Protein AF-A0A1Q8ZEJ7-F1 (afdb_monomer)

Structure (mmCIF, N/CA/C/O backbone):
data_AF-A0A1Q8ZEJ7-F1
#
_entry.id   AF-A0A1Q8ZEJ7-F1
#
loop_
_atom_site.group_PDB
_atom_site.id
_atom_site.type_symbol
_atom_site.label_atom_id
_atom_site.label_alt_id
_atom_site.label_comp_id
_atom_site.label_asym_id
_atom_site.label_entity_id
_atom_site.label_seq_id
_atom_site.pdbx_PDB_ins_code
_atom_site.Cartn_x
_atom_site.Cartn_y
_atom_site.Cartn_z
_atom_site.occupancy
_atom_site.B_iso_or_equiv
_atom_site.auth_seq_id
_atom_site.auth_comp_id
_atom_site.auth_asym_id
_atom_site.auth_atom_id
_atom_site.pdbx_PDB_model_num
ATOM 1 N N . MET A 1 1 ? 48.514 -22.352 -21.274 1.00 44.12 1 MET A N 1
ATOM 2 C CA . MET A 1 1 ? 48.409 -22.654 -19.832 1.00 44.12 1 MET A CA 1
ATOM 3 C C . MET A 1 1 ? 47.583 -21.548 -19.200 1.00 44.12 1 MET A C 1
ATOM 5 O O . MET A 1 1 ? 48.085 -20.445 -19.053 1.00 44.12 1 MET A O 1
ATOM 9 N N . THR A 1 2 ? 46.302 -21.801 -18.951 1.00 48.75 2 THR A N 1
ATOM 10 C CA . THR A 1 2 ? 45.376 -20.857 -18.305 1.00 48.75 2 THR A CA 1
ATOM 11 C C . THR A 1 2 ? 45.134 -21.329 -16.871 1.00 48.75 2 THR A C 1
ATOM 13 O O . THR A 1 2 ? 44.837 -22.513 -16.702 1.00 48.75 2 THR A O 1
ATOM 16 N N . PRO A 1 3 ? 45.290 -20.474 -15.845 1.00 57.66 3 PRO A N 1
ATOM 17 C CA . PRO A 1 3 ? 45.002 -20.861 -14.472 1.00 57.66 3 PRO A CA 1
ATOM 18 C C . PRO A 1 3 ? 43.486 -20.955 -14.259 1.00 57.66 3 PRO A C 1
ATOM 20 O O . PRO A 1 3 ? 42.733 -20.068 -14.652 1.00 57.66 3 PRO A O 1
ATOM 23 N N . SER A 1 4 ? 43.062 -22.068 -13.670 1.00 52.81 4 SER A N 1
ATOM 24 C CA . SER A 1 4 ? 41.681 -22.372 -13.303 1.00 52.81 4 SER A CA 1
ATOM 25 C C . SER A 1 4 ? 41.398 -21.828 -11.902 1.00 52.81 4 SER A C 1
ATOM 27 O O . SER A 1 4 ? 42.065 -22.235 -10.951 1.00 52.81 4 SER A O 1
ATOM 29 N N . ASP A 1 5 ? 40.408 -20.947 -11.759 1.00 56.81 5 ASP A N 1
ATOM 30 C CA . ASP A 1 5 ? 39.977 -20.416 -10.461 1.00 56.81 5 ASP A CA 1
ATOM 31 C C . ASP A 1 5 ? 39.218 -21.474 -9.627 1.00 56.81 5 ASP A C 1
ATOM 33 O O . ASP A 1 5 ? 38.209 -22.018 -10.089 1.00 56.81 5 ASP A O 1
ATOM 37 N N . PRO A 1 6 ? 39.625 -21.759 -8.374 1.00 62.31 6 PRO A N 1
ATOM 38 C CA . PRO A 1 6 ? 38.985 -22.757 -7.521 1.00 62.31 6 PRO A CA 1
ATOM 39 C C . PRO A 1 6 ? 37.989 -22.119 -6.540 1.00 62.31 6 PRO A C 1
ATOM 41 O O . PRO A 1 6 ? 38.158 -22.238 -5.328 1.00 62.31 6 PRO A O 1
ATOM 44 N N . ASN A 1 7 ? 36.950 -21.420 -7.016 1.00 56.59 7 ASN A N 1
ATOM 45 C CA . ASN A 1 7 ? 36.028 -20.741 -6.087 1.00 56.59 7 ASN A CA 1
ATOM 46 C C . ASN A 1 7 ? 34.532 -20.826 -6.437 1.00 56.59 7 ASN A C 1
ATOM 48 O O . ASN A 1 7 ? 33.800 -19.848 -6.337 1.00 56.59 7 ASN A O 1
ATOM 52 N N . SER A 1 8 ? 34.055 -22.014 -6.829 1.00 56.75 8 SER A N 1
ATOM 53 C CA . SER A 1 8 ? 32.636 -22.251 -7.175 1.00 56.75 8 SER A CA 1
ATOM 54 C C . SER A 1 8 ? 31.880 -23.216 -6.241 1.00 56.75 8 SER A C 1
ATOM 56 O O . SER A 1 8 ? 30.812 -23.696 -6.604 1.00 56.75 8 SER A O 1
ATOM 58 N N . ASN A 1 9 ? 32.378 -23.500 -5.029 1.00 56.47 9 ASN A N 1
ATOM 59 C CA . ASN A 1 9 ? 31.759 -24.495 -4.126 1.00 56.47 9 ASN A CA 1
ATOM 60 C C . ASN A 1 9 ? 31.080 -23.943 -2.851 1.00 56.47 9 ASN A C 1
ATOM 62 O O . ASN A 1 9 ? 30.585 -24.727 -2.044 1.00 56.47 9 ASN A O 1
ATOM 66 N N . SER A 1 10 ? 30.991 -22.623 -2.655 1.00 64.19 10 SER A N 1
ATOM 67 C CA . SER A 1 10 ? 30.558 -22.046 -1.362 1.00 64.19 10 SER A CA 1
ATOM 68 C C . SER A 1 10 ? 29.033 -21.843 -1.209 1.00 64.19 10 SER A C 1
ATOM 70 O O . SER A 1 10 ? 28.464 -22.008 -0.124 1.00 64.19 10 SER A O 1
ATOM 72 N N . VAL A 1 11 ? 28.308 -21.558 -2.297 1.00 60.66 11 VAL A N 1
ATOM 73 C CA . VAL A 1 11 ? 26.892 -21.141 -2.194 1.00 60.66 11 VAL A CA 1
ATOM 74 C C . VAL A 1 11 ? 25.945 -22.322 -1.940 1.00 60.66 11 VAL A C 1
ATOM 76 O O . VAL A 1 11 ? 25.064 -22.245 -1.084 1.00 60.66 11 VAL A O 1
ATOM 79 N N . LEU A 1 12 ? 26.149 -23.458 -2.616 1.00 56.84 12 LEU A N 1
ATOM 80 C CA . LEU A 1 12 ? 25.265 -24.626 -2.482 1.00 56.84 12 LEU A CA 1
ATOM 81 C C . LEU A 1 12 ? 25.398 -25.336 -1.123 1.00 56.84 12 LEU A C 1
ATOM 83 O O . LEU A 1 12 ? 24.421 -25.911 -0.636 1.00 56.84 12 LEU A O 1
ATOM 87 N N . GLN A 1 13 ? 26.566 -25.268 -0.474 1.00 59.56 13 GLN A N 1
ATOM 88 C CA . GLN A 1 13 ? 26.745 -25.806 0.881 1.00 59.56 13 GLN A CA 1
ATOM 89 C C . GLN A 1 13 ? 25.998 -24.972 1.933 1.00 59.56 13 GLN A C 1
ATOM 91 O O . GLN A 1 13 ? 25.371 -25.536 2.833 1.00 59.56 13 GLN A O 1
ATOM 96 N N . SER A 1 14 ? 25.962 -23.649 1.760 1.00 59.25 14 SER A N 1
ATOM 97 C CA . SER A 1 14 ? 25.265 -22.721 2.661 1.00 59.25 14 SER A CA 1
ATOM 98 C C . SER A 1 14 ? 23.744 -22.949 2.690 1.00 59.25 14 SER A C 1
ATOM 100 O O . SER A 1 14 ? 23.099 -22.798 3.730 1.00 59.25 14 SER A O 1
ATOM 102 N N . ILE A 1 15 ? 23.160 -23.379 1.566 1.00 56.47 15 ILE A N 1
ATOM 103 C CA . ILE A 1 15 ? 21.722 -23.676 1.451 1.00 56.47 15 ILE A CA 1
ATOM 104 C C . ILE A 1 15 ? 21.364 -24.992 2.162 1.00 56.47 15 ILE A C 1
ATOM 106 O O . ILE A 1 15 ? 20.301 -25.093 2.779 1.00 56.47 15 ILE A O 1
ATOM 110 N N . ARG A 1 16 ? 22.256 -25.994 2.139 1.00 60.19 16 ARG A N 1
ATOM 111 C CA . ARG A 1 16 ? 22.016 -27.287 2.806 1.00 60.19 16 ARG A CA 1
ATOM 112 C C . ARG A 1 16 ? 22.031 -27.176 4.334 1.00 60.19 16 ARG A C 1
ATOM 114 O O . ARG A 1 16 ? 21.219 -27.831 4.980 1.00 60.19 16 ARG A O 1
ATOM 121 N N . GLN A 1 17 ? 22.863 -26.307 4.913 1.00 59.31 17 GLN A N 1
ATOM 122 C CA . GLN A 1 17 ? 22.932 -26.122 6.373 1.00 59.31 17 GLN A CA 1
ATOM 123 C C . GLN A 1 17 ? 21.701 -25.442 6.991 1.00 59.31 17 GLN A C 1
ATOM 125 O O . GLN A 1 17 ? 21.435 -25.620 8.178 1.00 59.31 17 GLN A O 1
ATOM 130 N N . ARG A 1 18 ? 20.911 -24.681 6.224 1.00 55.28 18 ARG A N 1
ATOM 131 C CA . ARG A 1 18 ? 19.721 -24.000 6.770 1.00 55.28 18 ARG A CA 1
ATOM 132 C C . ARG A 1 18 ? 18.492 -24.902 6.908 1.00 55.28 18 ARG A C 1
ATOM 134 O O . ARG A 1 18 ? 17.533 -24.499 7.556 1.00 55.28 18 ARG A O 1
ATOM 141 N N . ARG A 1 19 ? 18.517 -26.116 6.345 1.00 55.94 19 ARG A N 1
ATOM 142 C CA . ARG A 1 19 ? 17.384 -27.060 6.368 1.00 55.94 19 ARG A CA 1
ATOM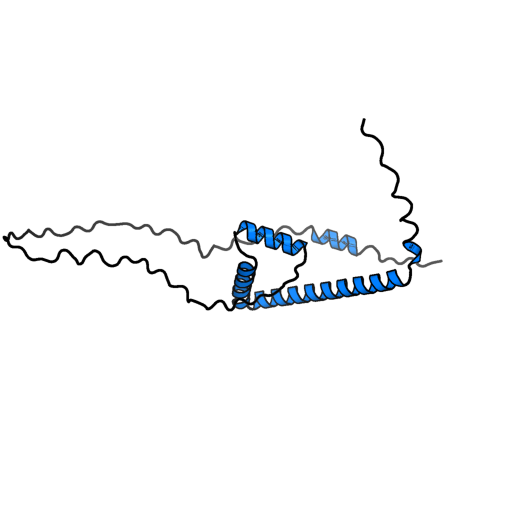 143 C C . ARG A 1 19 ? 17.405 -28.068 7.523 1.00 55.94 19 ARG A C 1
ATOM 145 O O . ARG A 1 19 ? 16.455 -28.826 7.656 1.00 55.94 19 ARG A O 1
ATOM 152 N N . SER A 1 20 ? 18.444 -28.085 8.360 1.00 60.94 20 SER A N 1
ATOM 153 C CA . SER A 1 20 ? 18.601 -29.080 9.434 1.00 60.94 20 SER A CA 1
ATOM 154 C C . SER A 1 20 ? 18.239 -28.575 10.835 1.00 60.94 20 SER A C 1
ATOM 156 O O . SER A 1 20 ? 18.586 -29.227 11.817 1.00 60.94 20 SER A O 1
ATOM 158 N N . LYS A 1 21 ? 17.582 -27.415 10.968 1.00 62.16 21 LYS A N 1
ATOM 159 C CA . LYS A 1 21 ? 17.152 -26.923 12.284 1.00 62.16 21 LYS A CA 1
ATOM 160 C C . LYS A 1 21 ? 15.778 -27.509 12.642 1.00 62.16 21 LYS A C 1
ATOM 162 O O . LYS A 1 21 ? 14.839 -27.292 11.877 1.00 62.16 21 LYS A O 1
ATOM 167 N N . PRO A 1 22 ? 15.645 -28.234 13.769 1.00 66.62 22 PRO A N 1
ATOM 168 C CA . PRO A 1 22 ? 14.345 -28.680 14.249 1.00 66.62 22 PRO A CA 1
ATOM 169 C C . PRO A 1 22 ? 13.484 -27.469 14.649 1.00 66.62 22 PRO A C 1
ATOM 171 O O . PRO A 1 22 ? 14.032 -26.441 15.064 1.00 66.62 22 PRO A O 1
ATOM 174 N N . PRO A 1 23 ? 12.151 -27.56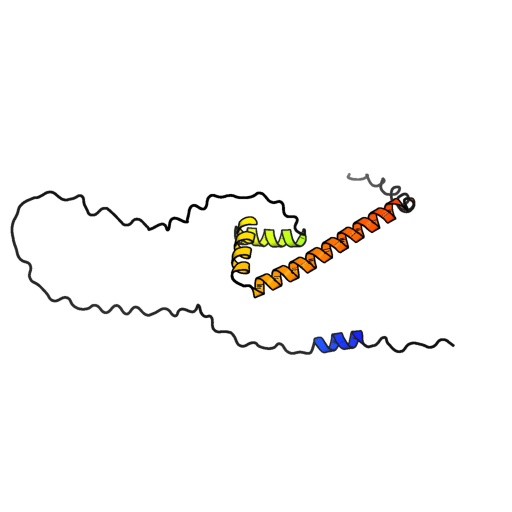2 14.513 1.00 67.12 23 PRO A N 1
ATOM 175 C CA . PRO A 1 23 ? 11.250 -26.470 14.851 1.00 67.12 23 PRO A CA 1
ATOM 176 C C . PRO A 1 23 ? 11.349 -26.152 16.346 1.00 67.12 23 PRO A C 1
ATOM 178 O O . PRO A 1 23 ? 11.220 -27.030 17.198 1.00 67.12 23 PRO A O 1
ATOM 181 N N . ILE A 1 24 ? 11.597 -24.880 16.655 1.00 66.56 24 ILE A N 1
ATOM 182 C CA . ILE A 1 24 ? 11.550 -24.355 18.019 1.00 66.56 24 ILE A CA 1
ATOM 183 C C . ILE A 1 24 ? 10.080 -24.354 18.440 1.00 66.56 24 ILE A C 1
ATOM 185 O O . ILE A 1 24 ? 9.274 -23.598 17.901 1.00 66.56 24 ILE A O 1
ATOM 189 N N . VAL A 1 25 ? 9.733 -25.227 19.385 1.00 63.50 25 VAL A N 1
ATOM 190 C CA . VAL A 1 25 ? 8.426 -25.231 20.046 1.00 63.50 25 VAL A CA 1
ATOM 191 C C . VAL A 1 25 ? 8.403 -24.044 21.004 1.00 63.50 25 VAL A C 1
ATOM 193 O O . VAL A 1 25 ? 9.041 -24.070 22.055 1.00 63.50 25 VAL A O 1
ATOM 196 N N . LEU A 1 26 ? 7.715 -22.976 20.608 1.00 62.53 26 LEU A N 1
ATOM 197 C CA . LEU A 1 26 ? 7.405 -21.857 21.494 1.00 62.53 26 LEU A CA 1
ATOM 198 C C . LEU A 1 26 ? 6.324 -22.301 22.496 1.00 62.53 26 LEU A C 1
ATOM 200 O O . LEU A 1 26 ? 5.344 -22.925 22.080 1.00 62.53 26 LEU A O 1
ATOM 204 N N . PRO A 1 27 ? 6.475 -22.011 23.800 1.00 61.09 27 PRO A N 1
ATOM 205 C CA . PRO A 1 27 ? 5.429 -22.280 24.776 1.00 61.09 27 PRO A CA 1
ATOM 206 C C . PRO A 1 27 ? 4.192 -21.432 24.456 1.00 61.09 27 PRO A C 1
ATOM 208 O O . PRO A 1 27 ? 4.305 -20.239 24.175 1.00 61.09 27 PRO A O 1
ATOM 211 N N . ALA A 1 28 ? 3.017 -22.064 24.492 1.00 60.19 28 ALA A N 1
ATOM 212 C CA . ALA A 1 28 ? 1.740 -21.393 24.298 1.00 60.19 28 ALA A CA 1
ATOM 213 C C . ALA A 1 28 ? 1.574 -20.286 25.347 1.00 60.19 28 ALA A C 1
ATOM 215 O O . ALA A 1 28 ? 1.620 -20.537 26.553 1.00 60.19 28 ALA A O 1
ATOM 216 N N . GLN A 1 29 ? 1.419 -19.056 24.871 1.00 55.91 29 GLN A N 1
ATOM 217 C CA . GLN A 1 29 ? 1.153 -17.899 25.707 1.00 55.91 29 GLN A CA 1
ATOM 218 C C . GLN A 1 29 ? -0.295 -17.998 26.223 1.00 55.91 29 GLN A C 1
ATOM 220 O O . GLN A 1 29 ? -1.197 -18.204 25.408 1.00 55.91 29 GLN A O 1
ATOM 225 N N . PRO A 1 30 ? -0.549 -17.902 27.542 1.00 57.62 30 PRO A N 1
ATOM 226 C CA . PRO A 1 30 ? -1.909 -17.911 28.062 1.00 57.62 30 PRO A CA 1
ATOM 227 C C . PRO A 1 30 ? -2.642 -16.640 27.620 1.00 57.62 30 PRO A C 1
ATOM 229 O O . PRO A 1 30 ? -2.136 -15.528 27.769 1.00 57.62 30 PRO A O 1
ATOM 232 N N . ASP A 1 31 ? -3.824 -16.845 27.049 1.00 60.91 31 ASP A N 1
ATOM 233 C CA . ASP A 1 31 ? -4.695 -15.816 26.494 1.00 60.91 31 ASP A CA 1
ATOM 234 C C . ASP A 1 31 ? -5.233 -14.891 27.609 1.00 60.91 31 ASP A C 1
ATOM 236 O O . ASP A 1 31 ? -5.907 -15.377 28.526 1.00 60.91 31 ASP A O 1
ATOM 240 N N . PRO A 1 32 ? -4.962 -13.571 27.575 1.00 63.00 32 PRO A N 1
ATOM 241 C CA . PRO A 1 32 ? -5.440 -12.634 28.592 1.00 63.00 32 PRO A CA 1
ATOM 242 C C . PRO A 1 32 ? -6.958 -12.391 28.544 1.00 63.00 32 PRO A C 1
ATOM 244 O O . PRO A 1 32 ? -7.478 -11.703 29.421 1.00 63.00 32 PRO A O 1
ATOM 247 N N . PHE A 1 33 ? -7.679 -12.955 27.565 1.00 54.59 33 PHE A N 1
ATOM 248 C CA . PHE A 1 33 ? -9.132 -12.797 27.426 1.00 54.59 33 PHE A CA 1
ATOM 249 C C . PHE A 1 33 ? -9.954 -14.015 27.858 1.00 54.59 33 PHE A C 1
ATOM 251 O O . PHE A 1 33 ? -11.186 -13.975 27.787 1.00 54.59 33 PHE A O 1
ATOM 258 N N . SER A 1 34 ? -9.318 -15.075 28.369 1.00 47.66 34 SER A N 1
ATOM 259 C CA . SER A 1 34 ? -10.025 -16.242 28.904 1.00 47.66 34 SER A CA 1
ATOM 260 C C . SER A 1 34 ? -10.663 -15.922 30.265 1.00 47.66 34 SER A C 1
ATOM 262 O O . SER A 1 34 ? -10.195 -16.343 31.323 1.00 47.66 34 SER A O 1
ATOM 264 N N . THR A 1 35 ? -11.755 -15.159 30.234 1.00 55.12 35 THR A N 1
ATOM 265 C CA . THR A 1 35 ? -12.606 -14.880 31.391 1.00 55.12 35 THR A CA 1
ATOM 266 C C . THR A 1 35 ? -13.369 -16.154 31.740 1.00 55.12 35 THR A C 1
ATOM 268 O O . THR A 1 35 ? -14.307 -16.546 31.046 1.00 55.12 35 THR A O 1
ATOM 271 N N . ALA A 1 36 ? -12.941 -16.830 32.806 1.00 60.03 36 ALA A N 1
ATOM 272 C CA . ALA A 1 36 ? -13.672 -17.954 33.371 1.00 60.03 36 ALA A CA 1
ATOM 273 C C . ALA A 1 36 ? -15.096 -17.508 33.773 1.00 60.03 36 ALA A C 1
ATOM 275 O O . ALA A 1 36 ? -15.242 -16.463 34.414 1.00 60.03 36 ALA A O 1
ATOM 276 N N . PRO A 1 37 ? -16.150 -18.268 33.430 1.00 54.50 37 PRO A N 1
ATOM 277 C CA . PRO A 1 37 ? -17.501 -17.951 33.867 1.00 54.50 37 PRO A CA 1
ATOM 278 C C . PRO A 1 37 ? -17.608 -18.122 35.388 1.00 54.50 37 PRO A C 1
ATOM 280 O O . PRO A 1 37 ? -17.403 -19.210 35.927 1.00 54.50 37 PRO A O 1
ATOM 283 N N . LEU A 1 38 ? -17.924 -17.028 36.082 1.00 59.38 38 LEU A N 1
ATOM 284 C CA . LEU A 1 38 ? -18.281 -17.029 37.500 1.00 59.38 38 LEU A CA 1
ATOM 285 C C . LEU A 1 38 ? -19.576 -17.838 37.711 1.00 59.38 38 LEU A C 1
ATOM 287 O O . LEU A 1 38 ? -20.562 -17.585 37.014 1.00 59.38 38 LEU A O 1
ATOM 291 N N . PRO A 1 39 ? -19.636 -18.763 38.685 1.00 47.06 39 PRO A N 1
ATOM 292 C CA . PRO A 1 39 ? -20.893 -19.381 39.078 1.00 47.06 39 PRO A CA 1
ATOM 293 C C . PRO A 1 39 ? -21.708 -18.395 39.929 1.00 47.06 39 PRO A C 1
ATOM 295 O O . PRO A 1 39 ? -21.389 -18.138 41.090 1.00 47.06 39 PRO A O 1
ATOM 298 N N . LEU A 1 40 ? -22.784 -17.849 39.360 1.00 47.16 40 LEU A N 1
ATOM 299 C CA . LEU A 1 40 ? -23.839 -17.167 40.114 1.00 47.16 40 LEU A CA 1
ATOM 300 C C . LEU A 1 40 ? -24.629 -18.210 40.918 1.00 47.16 40 LEU A C 1
ATOM 302 O O . LEU A 1 40 ? -25.588 -18.805 40.432 1.00 47.16 40 LEU A O 1
ATOM 306 N N . SER A 1 41 ? -24.201 -18.440 42.158 1.00 42.78 41 SER A N 1
ATOM 307 C CA . SER A 1 41 ? -24.997 -19.127 43.174 1.00 42.78 41 SER A CA 1
ATOM 308 C C . SER A 1 41 ? -26.025 -18.138 43.726 1.00 42.78 41 SER A C 1
ATOM 310 O O . SER A 1 41 ? -25.702 -17.290 44.555 1.00 42.78 41 SER A O 1
ATOM 312 N N . VAL A 1 42 ? -27.259 -18.210 43.223 1.00 49.53 42 VAL A N 1
ATOM 313 C CA . VAL A 1 42 ? -28.406 -17.484 43.781 1.00 49.53 42 VAL A CA 1
ATOM 314 C C . VAL A 1 42 ? -28.899 -18.268 44.995 1.00 49.53 42 VAL A C 1
ATOM 316 O O . VAL A 1 42 ? -29.538 -19.309 44.861 1.00 49.53 42 VAL A O 1
ATOM 319 N N . GLN A 1 43 ? -28.566 -17.780 46.187 1.00 45.78 43 GLN A N 1
ATOM 320 C CA . GLN A 1 43 ? -29.141 -18.243 47.445 1.00 45.78 43 GLN A CA 1
ATOM 321 C C . GLN A 1 43 ? -30.464 -17.484 47.680 1.00 45.78 43 GLN A C 1
ATOM 323 O O . GLN A 1 43 ? -30.443 -16.253 47.666 1.00 45.78 43 GLN A O 1
ATOM 328 N N . PRO A 1 44 ? -31.615 -18.153 47.874 1.00 48.19 44 PRO A N 1
ATOM 329 C CA . PRO A 1 44 ? -32.839 -17.476 48.287 1.00 48.19 44 PRO A CA 1
ATOM 330 C C . PRO A 1 44 ? -32.788 -17.195 49.795 1.00 48.19 44 PRO A C 1
ATOM 332 O O . PRO A 1 44 ? -32.815 -18.116 50.612 1.00 48.19 44 PRO A O 1
ATOM 335 N N . GLU A 1 45 ? -32.701 -15.919 50.161 1.00 44.09 45 GLU A N 1
ATOM 336 C CA . GLU A 1 45 ? -32.828 -15.451 51.544 1.00 44.09 45 GLU A CA 1
ATOM 337 C C . GLU A 1 45 ? -34.325 -15.328 51.916 1.00 44.09 45 GLU A C 1
ATOM 339 O O . GLU A 1 45 ? -35.107 -14.793 51.124 1.00 44.09 45 GLU A O 1
ATOM 344 N N . PRO A 1 46 ? -34.772 -15.849 53.076 1.00 51.16 46 PRO A N 1
ATOM 345 C CA . PRO A 1 46 ? -36.179 -15.832 53.463 1.00 51.16 46 PRO A CA 1
ATOM 346 C C . PRO A 1 46 ? -36.606 -14.454 53.992 1.00 51.16 46 PRO A C 1
ATOM 348 O O . PRO A 1 46 ? -36.098 -13.963 54.998 1.00 51.16 46 PRO A O 1
ATOM 351 N N . THR A 1 47 ? -37.605 -13.857 53.345 1.00 49.78 47 THR A N 1
ATOM 352 C CA . THR A 1 47 ? -38.337 -12.680 53.837 1.00 49.78 47 THR A CA 1
ATOM 353 C C . THR A 1 47 ? -39.095 -12.992 55.135 1.00 49.78 47 THR A C 1
ATOM 355 O O . THR A 1 47 ? -39.789 -14.013 55.184 1.00 49.78 47 THR A O 1
ATOM 358 N N . PRO A 1 48 ? -39.057 -12.123 56.163 1.00 50.75 48 PRO A N 1
ATOM 359 C CA . PRO A 1 48 ? -39.924 -12.263 57.326 1.00 50.75 48 PRO A CA 1
ATOM 360 C C . PRO A 1 48 ? -41.370 -11.901 56.961 1.00 50.75 48 PRO A C 1
ATOM 362 O O . PRO A 1 48 ? -41.631 -10.925 56.258 1.00 50.75 48 PRO A O 1
ATOM 365 N N . ALA A 1 49 ? -42.307 -12.711 57.452 1.00 50.72 49 ALA A N 1
ATOM 366 C CA . ALA A 1 49 ? -43.740 -12.481 57.341 1.00 50.72 49 ALA A CA 1
ATOM 367 C C . ALA A 1 49 ? -44.133 -11.188 58.071 1.00 50.72 49 ALA A C 1
ATOM 369 O O . ALA A 1 49 ? -43.869 -11.041 59.265 1.00 50.72 49 ALA A O 1
ATOM 370 N N . VAL A 1 50 ? -44.780 -10.270 57.354 1.00 45.22 50 VAL A N 1
ATOM 371 C CA . VAL A 1 50 ? -45.441 -9.096 57.929 1.00 45.22 50 VAL A CA 1
ATOM 372 C C . VAL A 1 50 ? -46.905 -9.143 57.507 1.00 45.22 50 VAL A C 1
ATOM 374 O O . VAL A 1 50 ? -47.215 -9.215 56.317 1.00 45.22 50 VAL A O 1
ATOM 377 N N . ASP A 1 51 ? -47.780 -9.162 58.510 1.00 48.72 51 ASP A N 1
ATOM 378 C CA . ASP A 1 51 ? -49.236 -9.198 58.393 1.00 48.72 51 ASP A CA 1
ATOM 379 C C . ASP A 1 51 ? -49.805 -8.039 57.548 1.00 48.72 51 ASP A C 1
ATOM 381 O O . ASP A 1 51 ? -49.301 -6.913 57.613 1.00 48.72 51 ASP A O 1
ATOM 385 N N . PRO A 1 52 ? -50.893 -8.267 56.789 1.00 49.56 52 PRO A N 1
ATOM 386 C CA . PRO A 1 52 ? -51.548 -7.219 56.017 1.00 49.56 52 PRO A CA 1
ATOM 387 C C . PRO A 1 52 ? -52.469 -6.356 56.901 1.00 49.56 52 PRO A C 1
ATOM 389 O O . PRO A 1 52 ? -53.338 -6.903 57.587 1.00 49.56 52 PRO A O 1
ATOM 392 N N . PRO A 1 53 ? -52.398 -5.011 56.843 1.00 50.22 53 PRO A N 1
ATOM 393 C CA . PRO A 1 53 ? -53.451 -4.180 57.397 1.00 50.22 53 PRO A CA 1
ATOM 394 C C . PRO A 1 53 ? -54.595 -4.046 56.383 1.00 50.22 53 PRO A C 1
ATOM 396 O O . PRO A 1 53 ? -54.412 -3.627 55.239 1.00 50.22 53 PRO A O 1
ATOM 399 N N . GLN A 1 54 ? -55.802 -4.382 56.832 1.00 49.34 54 GLN A N 1
ATOM 400 C CA . GLN A 1 54 ? -57.047 -3.956 56.201 1.00 49.34 54 GLN A CA 1
ATOM 401 C C . GLN A 1 54 ? -57.222 -2.443 56.366 1.00 49.34 54 GLN A C 1
ATOM 403 O O . GLN A 1 54 ? -57.235 -1.968 57.499 1.00 49.34 54 GLN A O 1
ATOM 408 N N . VAL A 1 55 ? -57.472 -1.707 55.2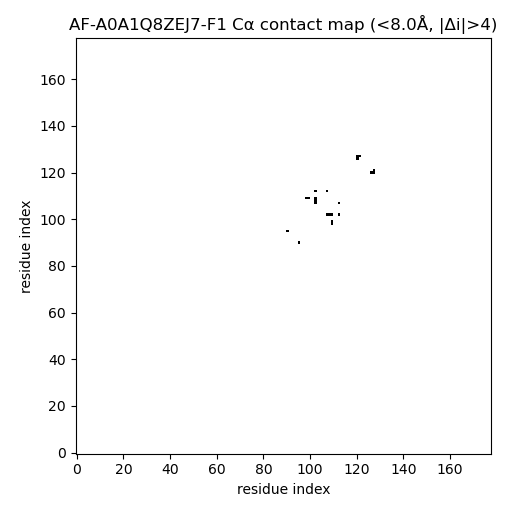77 1.00 41.94 55 VAL A N 1
ATOM 409 C CA . VAL A 1 55 ? -58.302 -0.491 55.336 1.00 41.94 55 VAL A CA 1
ATOM 410 C C . VAL A 1 55 ? -58.940 -0.134 53.993 1.00 41.94 55 VAL A C 1
ATOM 412 O O . VAL A 1 55 ? -58.384 -0.331 52.916 1.00 41.94 55 VAL A O 1
ATOM 415 N N . SER A 1 56 ? -60.157 0.377 54.132 1.00 40.84 56 SER A N 1
ATOM 416 C CA . SER A 1 56 ? -61.193 0.675 53.153 1.00 40.84 56 SER A CA 1
ATOM 417 C C . SER A 1 56 ? -60.902 1.829 52.175 1.00 40.84 56 SER A C 1
ATOM 419 O O . SER A 1 56 ? -60.347 2.854 52.546 1.00 40.84 56 SER A O 1
ATOM 421 N N . SER A 1 57 ? -61.413 1.664 50.946 1.00 42.34 57 SER A N 1
ATOM 422 C CA . SER A 1 57 ? -62.115 2.640 50.079 1.00 42.34 57 SER A CA 1
ATOM 423 C C . SER A 1 57 ? -61.687 4.123 50.040 1.00 42.34 57 SER A C 1
ATOM 425 O O . SER A 1 57 ? -61.980 4.865 50.972 1.00 42.34 57 SER A O 1
ATOM 427 N N . THR A 1 58 ? -61.211 4.612 48.881 1.00 46.09 58 THR A N 1
ATOM 428 C CA . THR A 1 58 ? -61.864 5.584 47.944 1.00 46.09 58 THR A CA 1
ATOM 429 C C . THR A 1 58 ? -60.853 6.153 46.913 1.00 46.09 58 THR A C 1
ATOM 431 O O . THR A 1 58 ? -59.651 5.984 47.107 1.00 46.09 58 THR A O 1
ATOM 434 N N . PRO A 1 59 ? -61.304 6.707 45.761 1.00 61.25 59 PRO A N 1
ATOM 435 C CA . PRO A 1 59 ? -60.553 6.725 44.504 1.00 61.25 59 PRO A CA 1
ATOM 436 C C . PRO A 1 59 ? -59.833 8.055 44.250 1.00 61.25 59 PRO A C 1
ATOM 438 O O . PRO A 1 59 ? -60.439 9.116 44.376 1.00 61.25 59 PRO A O 1
ATOM 441 N N . THR A 1 60 ? -58.586 8.005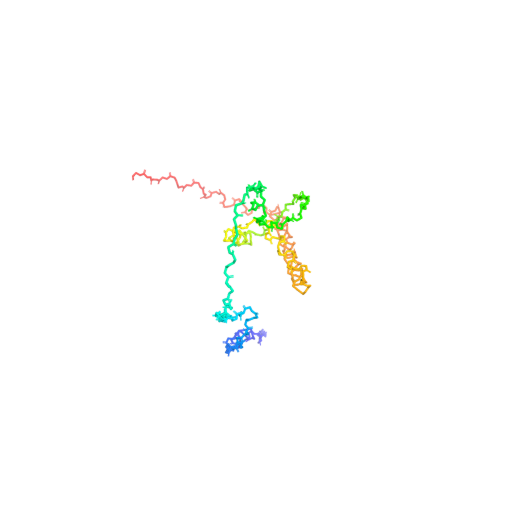 43.774 1.00 38.47 60 THR A N 1
ATOM 442 C CA . THR A 1 60 ? -57.909 9.206 43.268 1.00 38.47 60 THR A CA 1
ATOM 443 C C . THR A 1 60 ? -57.016 8.860 42.086 1.00 38.47 60 THR A C 1
ATOM 445 O O . THR A 1 60 ? -56.215 7.928 42.129 1.00 38.47 60 THR A O 1
ATOM 448 N N . ALA A 1 61 ? -57.223 9.619 41.014 1.00 51.28 61 ALA A N 1
ATOM 449 C CA . ALA A 1 61 ? -56.456 9.646 39.785 1.00 51.28 61 ALA A CA 1
ATOM 450 C C . ALA A 1 61 ? -54.943 9.593 40.032 1.00 51.28 61 ALA A C 1
ATOM 452 O O . ALA A 1 61 ? -54.464 10.323 40.891 1.00 51.28 61 ALA A O 1
ATOM 453 N N . ASN A 1 62 ? -54.237 8.735 39.282 1.00 44.62 62 ASN A N 1
ATOM 454 C CA . ASN A 1 62 ? -52.843 8.884 38.824 1.00 44.62 62 ASN A CA 1
ATOM 455 C C . ASN A 1 62 ? -52.375 7.592 38.122 1.00 44.62 62 ASN A C 1
ATOM 457 O O . ASN A 1 62 ? -51.404 6.954 38.516 1.00 44.62 62 ASN A O 1
ATOM 461 N N . ALA A 1 63 ? -53.080 7.182 37.065 1.00 46.34 63 ALA A N 1
ATOM 462 C CA . ALA A 1 63 ? -52.663 6.081 36.197 1.00 46.34 63 ALA A CA 1
ATOM 463 C C . ALA A 1 63 ? -52.017 6.637 34.916 1.00 46.34 63 ALA A C 1
ATOM 465 O O . ALA A 1 63 ? -52.524 6.410 33.823 1.00 46.34 63 ALA A O 1
ATOM 466 N N . THR A 1 64 ? -50.933 7.413 35.043 1.00 49.28 64 THR A N 1
ATOM 467 C CA . THR A 1 64 ? -50.243 7.961 33.855 1.00 49.28 64 THR A CA 1
ATOM 468 C C . THR A 1 64 ? -48.743 8.224 34.037 1.00 49.28 64 THR A C 1
ATOM 470 O O . THR A 1 64 ? -48.208 9.094 33.365 1.00 49.28 64 THR A O 1
ATOM 473 N N . PHE A 1 65 ? -48.036 7.521 34.933 1.00 49.38 65 PHE A N 1
ATOM 474 C CA . PHE A 1 65 ? -46.628 7.872 35.211 1.00 49.38 65 PHE A CA 1
ATOM 475 C C . PHE A 1 65 ? -45.662 6.697 35.427 1.00 49.38 65 PHE A C 1
ATOM 477 O O . PHE A 1 65 ? -44.722 6.799 36.203 1.00 49.38 65 PHE A O 1
ATOM 484 N N . MET A 1 66 ? -45.881 5.563 34.755 1.00 46.84 66 MET A N 1
ATOM 485 C CA . MET A 1 66 ? -44.954 4.413 34.794 1.00 46.84 66 MET A CA 1
ATOM 486 C C . MET A 1 66 ? -44.752 3.783 33.402 1.00 46.84 66 MET A C 1
ATOM 488 O O . MET A 1 66 ? -44.528 2.584 33.279 1.00 46.84 66 MET A O 1
ATOM 492 N N . ALA A 1 67 ? -44.868 4.581 32.337 1.00 49.75 67 ALA A N 1
ATOM 493 C CA . ALA A 1 67 ? -44.584 4.154 30.962 1.00 49.75 67 ALA A CA 1
ATOM 494 C C . ALA A 1 67 ? -43.481 5.009 30.319 1.00 49.75 67 ALA A C 1
ATOM 496 O O . ALA A 1 67 ? -43.464 5.198 29.105 1.00 49.75 67 ALA A O 1
ATOM 497 N N . GLU A 1 68 ? -42.571 5.546 31.129 1.00 53.56 68 GLU A N 1
ATOM 498 C CA . GLU A 1 68 ? -41.465 6.357 30.641 1.00 53.56 68 GLU A CA 1
ATOM 499 C C . GLU A 1 68 ? -40.137 5.788 31.138 1.00 53.56 68 GLU A C 1
ATOM 501 O O . GLU A 1 68 ? -39.973 5.497 32.318 1.00 53.56 68 GLU A O 1
ATOM 506 N N . GLN A 1 69 ? -39.202 5.667 30.194 1.00 51.09 69 GLN A N 1
ATOM 507 C CA . GLN A 1 69 ? -37.772 5.411 30.381 1.00 51.09 69 GLN A CA 1
ATOM 508 C C . GLN A 1 69 ? -37.317 3.961 30.591 1.00 51.09 69 GLN A C 1
ATOM 510 O O . GLN A 1 69 ? -36.722 3.598 31.597 1.00 51.09 69 GLN A O 1
ATOM 515 N N . VAL A 1 70 ? -37.400 3.182 29.514 1.00 51.97 70 VAL A N 1
ATOM 516 C CA . VAL A 1 70 ? -36.240 2.379 29.095 1.00 51.97 70 VAL A CA 1
ATOM 517 C C . VAL A 1 70 ? -35.923 2.780 27.656 1.00 51.97 70 VAL A C 1
ATOM 519 O O . VAL A 1 70 ? -36.233 2.067 26.704 1.00 51.97 70 VAL A O 1
ATOM 522 N N . GLN A 1 71 ? -35.380 3.989 27.475 1.00 54.56 71 GLN A N 1
ATOM 523 C CA . GLN A 1 71 ? -34.665 4.278 26.236 1.00 54.56 71 GLN A CA 1
ATOM 524 C C . GLN A 1 71 ? -33.331 3.528 26.308 1.00 54.56 71 GLN A C 1
ATOM 526 O O . GLN A 1 71 ? -32.599 3.722 27.279 1.00 54.56 71 GLN A O 1
ATOM 531 N N . PRO A 1 72 ? -32.987 2.679 25.325 1.00 59.28 72 PRO A N 1
ATOM 532 C CA . PRO A 1 72 ? -31.613 2.239 25.184 1.00 59.28 72 PRO A CA 1
ATOM 533 C C . PRO A 1 72 ? -30.794 3.495 24.902 1.00 59.28 72 PRO A C 1
ATOM 535 O O . PRO A 1 72 ? -31.020 4.166 23.894 1.00 59.28 72 PRO A O 1
ATOM 538 N N . GLU A 1 73 ? -29.893 3.830 25.818 1.00 53.09 73 GLU A N 1
ATOM 539 C CA . GLU A 1 73 ? -28.903 4.888 25.672 1.00 53.09 73 GLU A CA 1
ATOM 540 C C . GLU A 1 73 ? -28.016 4.525 24.472 1.00 53.09 73 GLU A C 1
ATOM 542 O O . GLU A 1 73 ? -26.976 3.877 24.578 1.00 53.09 73 GLU A O 1
ATOM 547 N N . ARG A 1 74 ? -28.497 4.847 23.266 1.00 56.75 74 ARG A N 1
ATOM 548 C CA . ARG A 1 74 ? -27.690 4.824 22.058 1.00 56.75 74 ARG A CA 1
ATOM 549 C C . ARG A 1 74 ? -26.667 5.911 22.284 1.00 56.75 74 ARG A C 1
ATOM 551 O O . ARG A 1 74 ? -26.995 7.082 22.122 1.00 56.75 74 ARG A O 1
ATOM 558 N N . VAL A 1 75 ? -25.469 5.507 22.700 1.00 59.69 75 VAL A N 1
ATOM 559 C CA . VAL A 1 75 ? -24.272 6.341 22.679 1.00 59.69 75 VAL A CA 1
ATOM 560 C C . VAL A 1 75 ? -24.273 7.032 21.324 1.00 59.69 75 VAL A C 1
ATOM 562 O O . VAL A 1 75 ? -24.056 6.398 20.289 1.00 59.69 75 VAL A O 1
ATOM 565 N N . SER A 1 76 ? -24.657 8.305 21.320 1.00 60.03 76 SER A N 1
ATOM 566 C CA . SER A 1 76 ? -24.681 9.116 20.121 1.00 60.03 76 SER A CA 1
ATOM 567 C C . SER A 1 76 ? -23.225 9.256 19.722 1.00 60.03 76 SER A C 1
ATOM 569 O O . SER A 1 76 ? -22.470 9.977 20.379 1.00 60.03 76 SER A O 1
ATOM 571 N N . LEU A 1 77 ? -22.815 8.485 18.714 1.00 65.44 77 LEU A N 1
ATOM 572 C CA . LEU A 1 77 ? -21.514 8.646 18.086 1.00 65.44 77 LEU A CA 1
ATOM 573 C C . LEU A 1 77 ? -21.350 10.139 17.786 1.00 65.44 77 LEU A C 1
ATOM 575 O O . LEU A 1 77 ? -22.294 10.740 17.262 1.00 65.44 77 LEU A O 1
ATOM 579 N N . PRO A 1 78 ? -20.216 10.751 18.169 1.00 59.84 78 PRO A N 1
ATOM 580 C CA . PRO A 1 78 ? -19.987 12.152 17.879 1.00 59.84 78 PRO A CA 1
ATOM 581 C C . PRO A 1 78 ? -20.199 12.355 16.384 1.00 59.84 78 PRO A C 1
ATOM 583 O O . PRO A 1 78 ? -19.620 11.641 15.563 1.00 59.84 78 PRO A O 1
ATOM 586 N N . GLU A 1 79 ? -21.081 13.293 16.050 1.00 59.59 79 GLU A N 1
ATOM 587 C CA . GLU A 1 79 ? -21.392 13.677 14.681 1.00 59.59 79 GLU A CA 1
ATOM 588 C C . GLU A 1 79 ? -20.161 14.413 14.140 1.00 59.59 79 GLU A C 1
ATOM 590 O O . GLU A 1 79 ? -20.059 15.638 14.172 1.00 59.59 79 GLU A O 1
ATOM 595 N N . VAL A 1 80 ? -19.133 13.650 13.763 1.00 61.41 80 VAL A N 1
ATOM 596 C CA . VAL A 1 80 ? -17.948 14.193 13.110 1.00 61.41 80 VAL A CA 1
ATOM 597 C C . VAL A 1 80 ? -18.425 14.650 11.737 1.00 61.41 80 VAL A C 1
ATOM 599 O O . VAL A 1 80 ? -18.855 13.802 10.952 1.00 61.41 80 VAL A O 1
ATOM 602 N N . PRO A 1 81 ? -18.385 15.956 11.418 1.00 60.91 81 PRO A N 1
ATOM 603 C CA . PRO A 1 81 ? -18.739 16.401 10.084 1.00 60.91 81 PRO A CA 1
ATOM 604 C C . PRO A 1 81 ? -17.791 15.701 9.102 1.00 60.91 81 PRO A C 1
ATOM 606 O O . PRO A 1 81 ? -16.568 15.859 9.228 1.00 60.91 81 PRO A O 1
ATOM 609 N N . PRO A 1 82 ? -18.310 14.910 8.145 1.00 62.59 82 PRO A N 1
ATOM 610 C CA . PRO A 1 82 ? -17.473 14.197 7.205 1.00 62.59 82 PRO A CA 1
ATOM 611 C C . PRO A 1 82 ? -16.880 15.228 6.252 1.00 62.59 82 PRO A C 1
ATOM 613 O O . PRO A 1 82 ? -17.440 15.544 5.206 1.00 62.59 82 PRO A O 1
ATOM 616 N N . THR A 1 83 ? -15.705 15.749 6.587 1.00 67.00 83 THR A N 1
ATOM 617 C CA . THR A 1 83 ? -14.818 16.337 5.581 1.00 67.00 83 THR A CA 1
ATOM 618 C C . THR A 1 83 ? -14.102 15.192 4.876 1.00 67.00 83 THR A C 1
ATOM 620 O O . THR A 1 83 ? -12.878 15.073 4.912 1.00 67.00 83 THR A O 1
ATOM 623 N N . LEU A 1 84 ? -14.899 14.308 4.267 1.00 71.00 84 LEU A N 1
ATOM 624 C CA . LEU A 1 84 ? -14.398 13.257 3.397 1.00 71.00 84 LEU A CA 1
ATOM 625 C C . LEU A 1 84 ? -13.678 13.951 2.248 1.00 71.00 84 LEU A C 1
ATOM 627 O O . LEU A 1 84 ? -14.248 14.774 1.530 1.00 71.00 84 LEU A O 1
ATOM 631 N N . LYS A 1 85 ? -12.385 13.672 2.139 1.00 81.06 85 LYS A N 1
ATOM 632 C CA . LYS A 1 85 ? -11.552 14.173 1.057 1.00 81.06 85 LYS A CA 1
ATOM 633 C C . LYS A 1 85 ? -11.372 13.054 0.050 1.00 81.06 85 LYS A C 1
ATOM 635 O O . LYS A 1 85 ? -10.881 11.981 0.393 1.00 81.06 85 LYS A O 1
ATOM 640 N N . ASP A 1 86 ? -11.717 13.344 -1.195 1.00 83.38 86 ASP A N 1
ATOM 641 C CA . ASP A 1 86 ? -11.500 12.414 -2.291 1.00 83.38 86 ASP A CA 1
ATOM 642 C C . ASP A 1 86 ? -10.015 12.372 -2.657 1.00 83.38 86 ASP A C 1
ATOM 644 O O . ASP A 1 86 ? -9.431 13.358 -3.117 1.00 83.38 86 ASP A O 1
ATOM 648 N N . PHE A 1 87 ? -9.403 11.200 -2.498 1.00 83.69 87 PHE A N 1
ATOM 649 C CA . PHE A 1 87 ? -8.041 10.930 -2.945 1.00 83.69 87 PHE A CA 1
ATOM 650 C C . PHE A 1 87 ? -8.018 9.730 -3.887 1.00 83.69 87 PHE A C 1
ATOM 652 O O . PHE A 1 87 ? -8.763 8.766 -3.727 1.00 83.69 87 PHE A O 1
ATOM 659 N N . ARG A 1 88 ? -7.130 9.773 -4.884 1.00 90.00 88 ARG A N 1
ATOM 660 C CA . ARG A 1 88 ? -6.887 8.642 -5.786 1.00 90.00 88 ARG A CA 1
ATOM 661 C C . ARG A 1 88 ? -5.589 7.957 -5.401 1.00 90.00 88 ARG A C 1
ATOM 663 O O . ARG A 1 88 ? -4.527 8.569 -5.476 1.00 90.00 88 ARG A O 1
ATOM 670 N N . VAL A 1 89 ? -5.680 6.678 -5.055 1.00 89.75 89 VAL A N 1
ATOM 671 C CA . VAL A 1 89 ? -4.527 5.844 -4.705 1.00 89.75 89 VAL A CA 1
ATOM 672 C C . VAL A 1 89 ? -4.260 4.859 -5.837 1.00 89.75 89 VAL A C 1
ATOM 674 O O . VAL A 1 89 ? -5.184 4.264 -6.390 1.00 89.75 89 VAL A O 1
ATOM 677 N N . ARG A 1 90 ? -2.987 4.702 -6.206 1.00 91.81 90 ARG A N 1
ATOM 678 C CA . ARG A 1 90 ? -2.538 3.654 -7.128 1.00 91.81 90 ARG A CA 1
ATOM 679 C C . ARG A 1 90 ? -1.889 2.547 -6.313 1.00 91.81 90 ARG A C 1
ATOM 681 O O . ARG A 1 90 ? -0.904 2.797 -5.624 1.00 91.81 90 ARG A O 1
ATOM 688 N N . ILE A 1 91 ? -2.455 1.353 -6.402 1.00 93.75 91 ILE A N 1
ATOM 689 C CA . ILE A 1 91 ? -1.996 0.158 -5.696 1.00 93.75 91 ILE A CA 1
ATOM 690 C C . ILE A 1 91 ? -1.508 -0.837 -6.751 1.00 93.75 91 ILE A C 1
ATOM 692 O O . ILE A 1 91 ? -2.003 -0.843 -7.880 1.00 93.75 91 ILE A O 1
ATOM 696 N N . GLU A 1 92 ? -0.495 -1.629 -6.410 1.00 93.19 92 GLU A N 1
ATOM 697 C CA . GLU A 1 92 ? -0.045 -2.729 -7.264 1.00 93.19 92 GLU A CA 1
ATOM 698 C C . GLU A 1 92 ? -1.184 -3.741 -7.468 1.00 93.19 92 GLU A C 1
ATOM 700 O O . GLU A 1 92 ? -1.904 -4.008 -6.506 1.00 93.19 92 GLU A O 1
ATOM 705 N N . PRO A 1 93 ? -1.371 -4.297 -8.682 1.00 93.38 93 PRO A N 1
ATOM 706 C CA . PRO A 1 93 ? -2.519 -5.154 -8.990 1.00 93.38 93 PRO A CA 1
ATOM 707 C C . PRO A 1 93 ? -2.671 -6.330 -8.021 1.00 93.38 93 PRO A C 1
ATOM 709 O O . PRO A 1 93 ? -3.732 -6.491 -7.428 1.00 93.38 93 PRO A O 1
ATOM 712 N N . ASP A 1 94 ? -1.585 -7.064 -7.779 1.00 95.12 94 ASP A N 1
ATOM 713 C CA . ASP A 1 94 ? -1.581 -8.246 -6.909 1.00 95.12 94 ASP A CA 1
ATOM 714 C C . ASP A 1 94 ? -1.971 -7.897 -5.464 1.00 95.12 94 ASP A C 1
ATOM 716 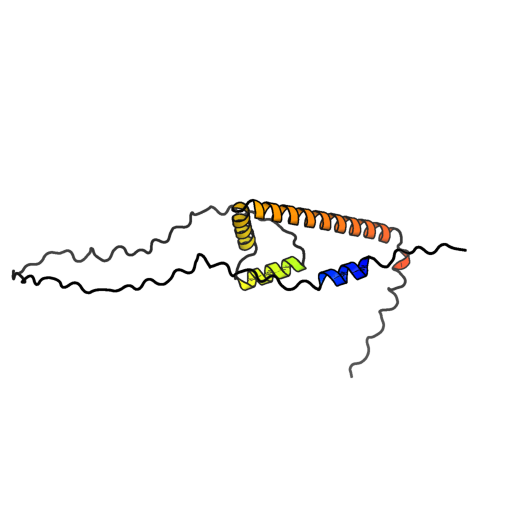O O . ASP A 1 94 ? -2.699 -8.633 -4.802 1.00 95.12 94 ASP A O 1
ATOM 720 N N . LEU A 1 95 ? -1.505 -6.745 -4.970 1.00 94.81 95 LEU A N 1
ATOM 721 C CA . LEU A 1 95 ? -1.843 -6.264 -3.631 1.00 94.81 95 LEU A CA 1
ATOM 722 C C . LEU A 1 95 ? -3.290 -5.760 -3.569 1.00 94.81 95 LEU A C 1
ATOM 724 O O . LEU A 1 95 ? -3.956 -5.922 -2.551 1.00 94.81 95 LEU A O 1
ATOM 728 N N . TYR A 1 96 ? -3.781 -5.147 -4.647 1.00 95.38 96 TYR A N 1
ATOM 729 C CA . TYR A 1 96 ? -5.161 -4.685 -4.736 1.00 95.38 96 TYR A CA 1
ATOM 730 C C . TYR A 1 96 ? -6.153 -5.851 -4.738 1.00 95.38 96 TYR A C 1
ATOM 732 O O . TYR A 1 96 ? -7.186 -5.755 -4.081 1.00 95.38 96 TYR A O 1
ATOM 740 N N . GLU A 1 97 ? -5.840 -6.947 -5.431 1.00 96.75 97 GLU A N 1
ATOM 741 C CA . GLU A 1 97 ? -6.663 -8.161 -5.419 1.00 96.75 97 GLU A CA 1
ATOM 742 C C . GLU A 1 97 ? -6.764 -8.746 -4.007 1.00 96.75 97 GLU A C 1
ATOM 744 O O . GLU A 1 97 ? -7.871 -8.947 -3.516 1.00 96.75 97 GLU A O 1
ATOM 749 N N . GLN A 1 98 ? -5.637 -8.887 -3.304 1.00 96.50 98 GLN A N 1
ATOM 750 C CA . GLN A 1 98 ? -5.622 -9.368 -1.915 1.00 96.50 98 GLN A CA 1
ATOM 751 C C . GLN A 1 98 ? -6.393 -8.445 -0.962 1.00 96.50 98 GLN A C 1
ATOM 753 O O . GLN A 1 98 ? -7.154 -8.906 -0.114 1.00 96.50 98 GLN A O 1
ATOM 758 N N . LEU A 1 99 ? -6.212 -7.128 -1.101 1.00 96.06 99 LEU A N 1
ATOM 759 C CA . LEU A 1 99 ? -6.935 -6.144 -0.296 1.00 96.06 99 LEU A CA 1
ATOM 760 C C . LEU A 1 99 ? -8.444 -6.228 -0.552 1.00 96.06 99 LEU A C 1
ATOM 762 O O . LEU A 1 99 ? -9.231 -6.159 0.387 1.00 96.06 99 LEU A O 1
ATOM 766 N N . ARG A 1 100 ? -8.846 -6.404 -1.814 1.00 95.75 100 ARG A N 1
ATOM 767 C CA . ARG A 1 100 ? -10.249 -6.558 -2.193 1.00 95.75 100 ARG A CA 1
ATOM 768 C C . ARG A 1 100 ? -10.853 -7.835 -1.616 1.00 95.75 100 ARG A C 1
ATOM 770 O O . ARG A 1 100 ? -11.940 -7.757 -1.062 1.00 95.75 100 ARG A O 1
ATOM 777 N N . GLU A 1 101 ? -10.163 -8.968 -1.722 1.00 97.56 101 GLU A N 1
ATOM 778 C CA . GLU A 1 101 ? -10.622 -10.239 -1.145 1.00 97.56 101 GLU A CA 1
ATOM 779 C C . GLU A 1 101 ? -10.852 -10.116 0.364 1.00 97.56 101 GLU A C 1
ATOM 781 O O . GLU A 1 101 ? -11.894 -10.535 0.866 1.00 97.56 101 GLU A O 1
ATOM 786 N N . LEU A 1 102 ? -9.927 -9.462 1.072 1.00 97.31 102 LEU A N 1
ATOM 787 C CA . LEU A 1 102 ? -10.056 -9.205 2.504 1.00 97.31 102 LEU A CA 1
ATOM 788 C C . LEU A 1 102 ? -11.247 -8.279 2.798 1.00 97.31 102 LEU A C 1
ATOM 790 O O . LEU A 1 102 ? -12.066 -8.563 3.666 1.00 97.31 102 LEU A O 1
ATOM 794 N N . CYS A 1 103 ? -11.400 -7.185 2.057 1.00 97.12 103 CYS A N 1
ATOM 795 C CA . CYS A 1 103 ? -12.551 -6.295 2.212 1.00 97.12 103 CYS A CA 1
ATOM 796 C C . CYS A 1 103 ? -13.890 -7.005 1.942 1.00 97.12 103 CYS A C 1
ATOM 798 O O . CYS A 1 103 ? -14.840 -6.815 2.704 1.00 97.12 103 CYS A O 1
ATOM 800 N N . ASP A 1 104 ? -13.958 -7.863 0.922 1.00 97.44 104 ASP A N 1
ATOM 801 C CA . ASP A 1 104 ? -15.149 -8.651 0.590 1.00 97.44 104 ASP A CA 1
ATOM 802 C C . ASP A 1 104 ? -15.469 -9.679 1.697 1.00 97.44 104 ASP A C 1
ATOM 804 O O . ASP A 1 104 ? -16.636 -9.845 2.068 1.00 97.44 104 ASP A O 1
ATOM 808 N N . GLU A 1 105 ? -14.447 -10.321 2.275 1.00 98.19 105 GLU A N 1
ATOM 809 C CA . GLU A 1 105 ? -14.583 -11.277 3.385 1.00 98.19 105 GLU A CA 1
ATOM 810 C C . GLU A 1 105 ? -15.189 -10.620 4.634 1.00 98.19 105 GLU A C 1
ATOM 812 O O . GLU A 1 105 ? -16.150 -11.135 5.214 1.00 98.19 105 GLU A O 1
ATOM 817 N N . TYR A 1 106 ? -14.671 -9.452 5.021 1.00 97.25 106 TYR A N 1
ATOM 818 C CA . TYR A 1 106 ? -15.099 -8.741 6.230 1.00 97.25 106 TYR A CA 1
ATOM 819 C C . TYR A 1 106 ? -16.236 -7.738 5.987 1.00 97.25 106 TYR A C 1
ATOM 821 O O . TYR A 1 106 ? -16.709 -7.111 6.937 1.00 97.25 106 TYR A O 1
ATOM 829 N N . ARG A 1 107 ? -16.714 -7.612 4.741 1.00 96.94 107 ARG A N 1
ATOM 830 C CA . ARG A 1 107 ? -17.738 -6.642 4.309 1.00 96.94 107 ARG A CA 1
ATOM 831 C C . ARG A 1 107 ? -17.375 -5.202 4.676 1.00 96.94 107 ARG A C 1
ATOM 833 O O . ARG A 1 107 ? -18.200 -4.459 5.211 1.00 96.94 107 ARG A O 1
ATOM 840 N N . LEU A 1 108 ? -16.129 -4.834 4.407 1.00 96.19 108 LEU A N 1
ATOM 841 C CA . LEU A 1 108 ? -15.578 -3.511 4.674 1.00 96.19 108 LEU A CA 1
ATOM 842 C C . LEU A 1 108 ? -15.300 -2.775 3.369 1.00 96.19 108 LEU A C 1
ATOM 844 O O . LEU A 1 108 ? -14.916 -3.376 2.370 1.00 96.19 108 LEU A O 1
ATOM 848 N N . ASP A 1 109 ? -15.418 -1.452 3.408 1.00 94.06 109 ASP A N 1
ATOM 849 C CA . ASP A 1 109 ? -14.905 -0.608 2.338 1.00 94.06 109 ASP A CA 1
ATOM 850 C C . ASP A 1 109 ? -13.391 -0.408 2.497 1.00 94.06 109 ASP A C 1
ATOM 852 O O . ASP A 1 109 ? -12.857 -0.321 3.608 1.00 94.06 109 ASP A O 1
ATOM 856 N N . ASN A 1 110 ? -12.687 -0.248 1.372 1.00 92.31 110 ASN A N 1
ATOM 857 C CA . ASN A 1 110 ? -11.240 0.002 1.365 1.00 92.31 110 ASN A CA 1
ATOM 858 C C . ASN A 1 110 ? -10.850 1.236 2.197 1.00 92.31 110 ASN A C 1
ATOM 860 O O . ASN A 1 110 ? -9.805 1.235 2.844 1.00 92.31 110 ASN A O 1
ATOM 864 N N . SER A 1 111 ? -11.674 2.290 2.181 1.00 91.62 111 SER A N 1
ATOM 865 C CA . SER A 1 111 ? -11.457 3.498 2.988 1.00 91.62 111 SER A CA 1
ATOM 866 C C . SER A 1 111 ? -11.498 3.182 4.479 1.00 91.62 111 SER A C 1
ATOM 868 O O . SER A 1 111 ? -10.569 3.534 5.200 1.00 91.62 111 SER A O 1
ATOM 870 N N . THR A 1 112 ? -12.516 2.443 4.922 1.00 93.62 112 THR A N 1
ATOM 871 C CA . THR A 1 112 ? -12.684 2.041 6.322 1.00 93.62 112 THR A CA 1
ATOM 872 C C . THR A 1 112 ? -11.531 1.166 6.801 1.00 93.62 112 THR A C 1
ATOM 874 O O . THR A 1 112 ? -11.040 1.350 7.917 1.00 93.62 112 THR A O 1
ATOM 877 N N . LEU A 1 113 ? -11.049 0.246 5.958 1.00 94.75 113 LEU A N 1
ATOM 878 C CA . LEU A 1 113 ? -9.881 -0.574 6.282 1.00 94.75 113 LEU A CA 1
ATOM 879 C C . LEU A 1 113 ? -8.624 0.290 6.469 1.00 94.75 113 LEU A C 1
ATOM 881 O O . LEU A 1 113 ? -7.906 0.126 7.455 1.00 94.75 113 LEU A O 1
ATOM 885 N N . VAL A 1 114 ? -8.367 1.230 5.555 1.00 93.94 114 VAL A N 1
ATOM 886 C CA . VAL A 1 114 ? -7.197 2.121 5.627 1.00 93.94 114 VAL A CA 1
ATOM 887 C C . VAL A 1 114 ? -7.260 3.038 6.851 1.00 93.94 114 VAL A C 1
ATOM 889 O O . VAL A 1 114 ? -6.253 3.189 7.542 1.00 93.94 114 VAL A O 1
ATOM 892 N N . GLU A 1 115 ? -8.424 3.611 7.159 1.00 93.00 115 GLU A N 1
ATOM 893 C CA . GLU A 1 115 ? -8.633 4.435 8.358 1.00 93.00 115 GLU A CA 1
ATOM 894 C C . GLU A 1 115 ? -8.387 3.634 9.642 1.00 93.00 115 GLU A C 1
ATOM 896 O O . GLU A 1 115 ? -7.663 4.083 10.533 1.00 93.00 115 GLU A O 1
ATOM 901 N N . SER A 1 116 ? -8.914 2.410 9.705 1.00 95.19 116 SER A N 1
ATOM 902 C CA . SER A 1 116 ? -8.728 1.521 10.855 1.00 95.19 116 SER A CA 1
ATOM 903 C C . SER A 1 116 ? -7.256 1.144 11.045 1.00 95.19 116 SER A C 1
ATOM 905 O O . SER A 1 116 ? -6.725 1.234 12.153 1.00 95.19 116 SER A O 1
ATOM 907 N N . LEU A 1 117 ? -6.560 0.781 9.961 1.00 94.94 117 LEU A N 1
ATOM 908 C CA . LEU A 1 117 ? -5.125 0.485 9.992 1.00 94.94 117 LEU A CA 1
ATOM 909 C C . LEU A 1 117 ? -4.298 1.704 10.407 1.00 94.94 117 LEU A C 1
ATOM 911 O O . LEU A 1 117 ? -3.334 1.558 11.159 1.00 94.94 117 LEU A O 1
ATOM 915 N N . PHE A 1 118 ? -4.683 2.901 9.961 1.00 95.06 118 PHE A N 1
ATOM 916 C CA . PHE A 1 118 ? -4.033 4.140 10.370 1.00 95.06 118 PHE A CA 1
ATOM 917 C C . PHE A 1 118 ? -4.173 4.379 11.877 1.00 95.06 118 PHE A C 1
ATOM 919 O O . PHE A 1 118 ? -3.173 4.661 12.536 1.00 95.06 118 PHE A O 1
ATOM 926 N N . MET A 1 119 ? -5.372 4.203 12.442 1.00 95.88 119 MET A N 1
ATOM 927 C CA . MET A 1 119 ? -5.587 4.340 13.887 1.00 95.88 119 MET A CA 1
ATOM 928 C C . MET A 1 119 ? -4.743 3.343 14.694 1.00 95.88 119 MET A C 1
ATOM 930 O O . MET A 1 119 ? -4.114 3.722 15.683 1.00 95.88 119 MET A O 1
ATOM 934 N N . VAL A 1 120 ? -4.678 2.083 14.252 1.00 96.50 120 VAL A N 1
ATOM 935 C CA . VAL A 1 120 ? -3.853 1.046 14.896 1.00 96.50 120 VAL A CA 1
ATOM 936 C C . VAL A 1 120 ? -2.363 1.384 14.801 1.00 96.50 120 VAL A C 1
ATOM 938 O O . VAL A 1 120 ? -1.643 1.271 15.794 1.00 96.50 120 VAL A O 1
ATOM 941 N N . ALA A 1 121 ? -1.895 1.839 13.636 1.00 96.25 121 ALA A N 1
ATOM 942 C CA . ALA A 1 121 ? -0.508 2.250 13.450 1.00 96.25 121 ALA A CA 1
ATOM 943 C C . ALA A 1 121 ? -0.148 3.463 14.309 1.00 96.25 121 ALA A C 1
ATOM 945 O O . ALA A 1 121 ? 0.897 3.473 14.953 1.00 96.25 121 ALA A O 1
ATOM 946 N N . GLN A 1 122 ? -1.034 4.451 14.407 1.00 95.75 122 GLN A N 1
ATOM 947 C CA . GLN A 1 122 ? -0.813 5.623 15.248 1.00 95.75 122 GLN A CA 1
ATOM 948 C C . GLN A 1 122 ? -0.696 5.259 16.736 1.00 95.75 122 GLN A C 1
ATOM 950 O O . GLN A 1 122 ? 0.107 5.857 17.453 1.00 95.75 122 GLN A O 1
ATOM 955 N N . ALA A 1 123 ? -1.459 4.266 17.197 1.00 96.75 123 ALA A N 1
ATOM 956 C CA . ALA A 1 123 ? -1.393 3.778 18.572 1.00 96.75 123 ALA A CA 1
ATOM 957 C C . ALA A 1 123 ? -0.118 2.962 18.876 1.00 96.75 123 ALA A C 1
ATOM 959 O O . ALA A 1 123 ? 0.223 2.784 20.046 1.00 96.75 123 ALA A O 1
ATOM 960 N N . ASN A 1 124 ? 0.600 2.476 17.855 1.00 97.62 124 ASN A N 1
ATOM 961 C CA . ASN A 1 124 ? 1.797 1.650 18.011 1.00 97.62 124 ASN A CA 1
ATOM 962 C C . ASN A 1 124 ? 2.986 2.203 17.192 1.00 97.62 124 ASN A C 1
ATOM 964 O O . ASN A 1 124 ? 3.150 1.846 16.022 1.00 97.62 124 ASN A O 1
ATOM 968 N N . PRO A 1 125 ? 3.873 3.013 17.808 1.00 96.56 125 PRO A N 1
ATOM 969 C CA . PRO A 1 125 ? 4.988 3.656 17.109 1.00 96.56 125 PRO A CA 1
ATOM 970 C C . PRO A 1 125 ? 5.964 2.689 16.432 1.00 96.56 125 PRO A C 1
ATO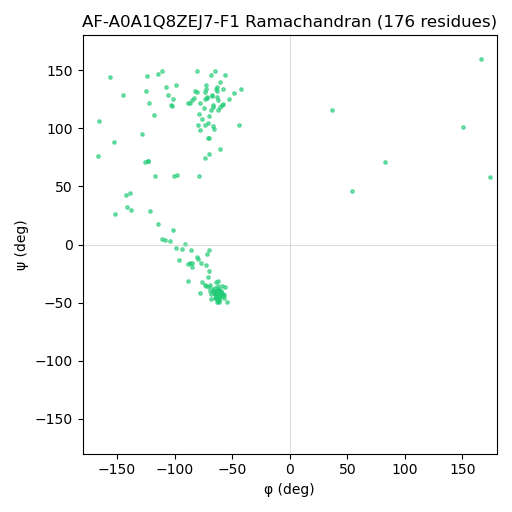M 972 O O . PRO A 1 125 ? 6.469 2.988 15.354 1.00 96.56 125 PRO A O 1
ATOM 975 N N . GLN A 1 126 ? 6.217 1.521 17.032 1.00 97.75 126 GLN A N 1
ATOM 976 C CA . GLN A 1 126 ? 7.120 0.522 16.450 1.00 97.75 126 GLN A CA 1
ATOM 977 C C . GLN A 1 126 ? 6.524 -0.090 15.183 1.00 97.75 126 GLN A C 1
ATOM 979 O O . GLN A 1 126 ? 7.218 -0.263 14.182 1.00 97.75 126 GLN A O 1
ATOM 984 N N . PHE A 1 127 ? 5.227 -0.399 15.214 1.00 96.69 127 PHE A N 1
ATOM 985 C CA . PHE A 1 127 ? 4.521 -0.883 14.034 1.00 96.69 127 PHE A CA 1
ATOM 986 C C . PHE A 1 127 ? 4.466 0.196 12.944 1.00 96.69 127 PHE A C 1
ATOM 988 O O . PHE A 1 127 ? 4.746 -0.098 11.783 1.00 96.69 127 PHE A O 1
ATOM 995 N N . LEU A 1 128 ? 4.207 1.457 13.307 1.00 97.06 128 LEU A N 1
ATOM 996 C CA . LEU A 1 128 ? 4.232 2.576 12.364 1.00 97.06 128 LEU A CA 1
ATOM 997 C C . LEU A 1 128 ? 5.597 2.733 11.680 1.00 97.06 128 LEU A C 1
ATOM 999 O O . LEU A 1 128 ? 5.653 2.895 10.463 1.00 97.06 128 LEU A O 1
ATOM 1003 N N . GLU A 1 129 ? 6.695 2.643 12.430 1.00 97.69 129 GLU A N 1
ATOM 1004 C CA . GLU A 1 129 ? 8.049 2.712 11.871 1.00 97.69 129 GLU A CA 1
ATOM 1005 C C . GLU A 1 129 ? 8.312 1.572 10.873 1.00 97.69 129 GLU A C 1
ATOM 1007 O O . GLU A 1 129 ? 8.844 1.802 9.785 1.00 97.69 129 GLU A O 1
ATOM 1012 N N . GLN A 1 130 ? 7.876 0.348 11.188 1.00 97.75 130 GLN A N 1
ATOM 1013 C CA . GLN A 1 130 ? 7.976 -0.790 10.267 1.00 97.75 130 GLN A CA 1
ATOM 1014 C C . GLN A 1 130 ? 7.168 -0.569 8.982 1.00 97.75 130 GLN A C 1
ATOM 1016 O O . GLN A 1 130 ? 7.665 -0.847 7.884 1.00 97.75 130 GLN A O 1
ATOM 1021 N N . VAL A 1 131 ? 5.945 -0.043 9.103 1.00 96.88 131 VAL A N 1
ATOM 1022 C CA . VAL A 1 131 ? 5.090 0.295 7.957 1.00 96.88 131 VAL A CA 1
ATOM 1023 C C . VAL A 1 131 ? 5.760 1.358 7.084 1.00 96.88 131 VAL A C 1
ATOM 1025 O O . VAL A 1 131 ? 5.818 1.188 5.866 1.00 96.88 131 VAL A O 1
ATOM 1028 N N . ILE A 1 132 ? 6.331 2.410 7.683 1.00 97.62 132 ILE A N 1
ATOM 1029 C CA . ILE A 1 132 ? 7.043 3.473 6.956 1.00 97.62 132 ILE A CA 1
ATOM 1030 C C . ILE A 1 132 ? 8.259 2.909 6.217 1.00 97.62 132 ILE A C 1
ATOM 1032 O O . ILE A 1 132 ? 8.414 3.156 5.022 1.00 97.62 132 ILE A O 1
ATOM 1036 N N . ASN A 1 133 ? 9.093 2.114 6.887 1.00 98.06 133 ASN A N 1
ATOM 1037 C CA . ASN A 1 133 ? 10.281 1.524 6.265 1.00 98.06 133 ASN A CA 1
ATOM 1038 C C . ASN A 1 133 ? 9.916 0.601 5.093 1.00 98.06 133 ASN A C 1
ATOM 1040 O O . ASN 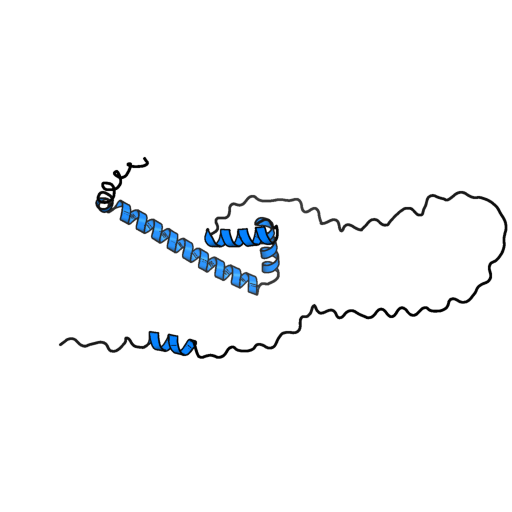A 1 133 ? 10.550 0.647 4.038 1.00 98.06 133 ASN A O 1
ATOM 1044 N N . THR A 1 134 ? 8.851 -0.187 5.242 1.00 96.94 134 THR A N 1
ATOM 1045 C CA . THR A 1 134 ? 8.336 -1.041 4.162 1.00 96.94 134 THR A CA 1
ATOM 1046 C C . THR A 1 134 ? 7.808 -0.202 2.995 1.00 96.94 134 THR A C 1
ATOM 1048 O O . THR A 1 134 ? 8.103 -0.493 1.835 1.00 96.94 134 THR A O 1
ATOM 1051 N N . ALA A 1 135 ? 7.075 0.878 3.284 1.00 96.50 135 ALA A N 1
ATOM 1052 C CA . ALA A 1 135 ? 6.559 1.790 2.268 1.00 96.50 135 ALA A CA 1
ATOM 1053 C C . ALA A 1 135 ? 7.685 2.488 1.486 1.00 96.50 135 ALA A C 1
ATOM 1055 O O . ALA A 1 135 ? 7.588 2.604 0.263 1.00 96.50 135 ALA A O 1
ATOM 1056 N N . LEU A 1 136 ? 8.766 2.896 2.161 1.00 97.94 136 LEU A N 1
ATOM 1057 C CA . LEU A 1 136 ? 9.948 3.480 1.520 1.00 97.94 136 LEU A CA 1
ATOM 1058 C C . LEU A 1 136 ? 10.632 2.486 0.573 1.00 97.94 136 LEU A C 1
ATOM 1060 O O . LEU A 1 136 ? 10.916 2.839 -0.570 1.00 97.94 136 LEU A O 1
ATOM 1064 N N . ALA A 1 137 ? 10.816 1.234 1.001 1.00 97.56 137 ALA A N 1
ATOM 1065 C CA . ALA A 1 137 ? 11.389 0.192 0.147 1.00 97.56 137 ALA A CA 1
ATOM 1066 C C . ALA A 1 137 ? 10.521 -0.085 -1.098 1.00 97.56 137 ALA A C 1
ATOM 1068 O O . ALA A 1 137 ? 11.032 -0.251 -2.207 1.00 97.56 137 ALA A O 1
ATOM 1069 N N . HIS A 1 138 ? 9.192 -0.096 -0.946 1.00 95.81 138 HIS A N 1
ATOM 1070 C CA . HIS A 1 138 ? 8.274 -0.246 -2.081 1.00 95.81 138 HIS A CA 1
ATOM 1071 C C . HIS A 1 138 ? 8.330 0.956 -3.031 1.00 95.81 138 HIS A C 1
ATOM 1073 O O . HIS A 1 138 ? 8.253 0.782 -4.248 1.00 95.81 138 HIS A O 1
ATOM 1079 N N . GLN A 1 139 ? 8.466 2.170 -2.495 1.00 96.25 139 GLN A N 1
ATOM 1080 C CA . GLN A 1 139 ? 8.594 3.378 -3.302 1.00 96.25 139 GLN A CA 1
ATOM 1081 C C . GLN A 1 139 ? 9.875 3.352 -4.144 1.00 96.25 139 GLN A C 1
ATOM 1083 O O . GLN A 1 139 ? 9.805 3.571 -5.351 1.00 96.25 139 GLN A O 1
ATOM 1088 N N . GLU A 1 140 ? 11.009 2.991 -3.541 1.00 97.69 140 GLU A N 1
ATOM 1089 C CA . GLU A 1 140 ? 12.287 2.854 -4.249 1.00 97.69 140 GLU A CA 1
ATOM 1090 C C . GLU A 1 140 ? 12.189 1.851 -5.407 1.00 97.69 140 GLU A C 1
ATOM 1092 O O . GLU A 1 140 ? 12.562 2.164 -6.540 1.00 97.69 140 GLU A O 1
ATOM 1097 N N . LYS A 1 141 ? 11.583 0.682 -5.163 1.00 96.19 141 LYS A N 1
ATOM 1098 C CA . LYS A 1 141 ? 11.349 -0.329 -6.203 1.00 96.19 141 LYS A CA 1
ATOM 1099 C C . LYS A 1 141 ? 10.503 0.212 -7.364 1.00 96.19 141 LYS A C 1
ATOM 1101 O O . LYS A 1 141 ? 10.805 -0.041 -8.529 1.00 96.19 141 LYS A O 1
ATOM 1106 N N . ARG A 1 142 ? 9.444 0.977 -7.074 1.00 95.19 142 ARG A N 1
ATOM 1107 C CA . ARG A 1 142 ? 8.588 1.579 -8.115 1.00 95.19 142 ARG A CA 1
ATOM 1108 C C . ARG A 1 142 ? 9.334 2.608 -8.952 1.00 95.19 142 ARG A C 1
ATOM 1110 O O . ARG A 1 142 ? 9.090 2.690 -10.160 1.00 95.19 142 ARG A O 1
ATOM 1117 N N . ASP A 1 143 ? 10.213 3.376 -8.321 1.00 96.56 143 ASP A N 1
ATOM 1118 C CA . ASP A 1 143 ? 11.038 4.373 -8.996 1.00 96.56 143 ASP A CA 1
ATOM 1119 C C . ASP A 1 143 ? 12.082 3.699 -9.898 1.00 96.56 143 ASP A C 1
ATOM 1121 O O . ASP A 1 143 ? 12.271 4.117 -11.048 1.00 96.56 143 ASP A O 1
ATOM 1125 N N . GLU A 1 144 ? 12.682 2.597 -9.442 1.00 97.31 144 GLU A N 1
ATOM 1126 C CA . GLU A 1 144 ? 13.567 1.764 -10.259 1.00 97.31 144 GLU A CA 1
ATOM 1127 C C . GLU A 1 144 ? 12.829 1.175 -11.472 1.00 97.31 144 GLU A C 1
ATOM 1129 O O . GLU A 1 144 ? 13.263 1.360 -12.614 1.00 97.31 144 GLU A O 1
ATOM 1134 N N . ASP A 1 145 ? 11.660 0.569 -11.265 1.00 94.50 145 ASP A N 1
ATOM 1135 C CA . ASP A 1 145 ? 10.834 0.025 -12.347 1.00 94.50 145 ASP A CA 1
ATOM 1136 C C . ASP A 1 145 ? 10.415 1.109 -13.354 1.00 94.50 145 ASP A C 1
ATOM 1138 O O . ASP A 1 145 ? 10.396 0.887 -14.572 1.00 94.50 145 ASP A O 1
ATOM 1142 N N . ALA A 1 146 ? 10.073 2.307 -12.873 1.00 94.44 146 ALA A N 1
ATOM 1143 C CA . ALA A 1 146 ? 9.743 3.439 -13.731 1.00 94.44 146 ALA A CA 1
ATOM 1144 C C . ALA A 1 146 ? 10.945 3.869 -14.580 1.00 94.44 146 ALA A C 1
ATOM 1146 O O . ALA A 1 146 ? 10.794 4.099 -15.787 1.00 94.44 146 ALA A O 1
ATOM 1147 N N . ARG A 1 147 ? 12.139 3.912 -13.982 1.00 96.69 147 ARG A N 1
ATOM 1148 C CA . ARG A 1 147 ? 13.388 4.213 -14.685 1.00 96.69 147 ARG A CA 1
ATOM 1149 C C . ARG A 1 147 ? 13.713 3.154 -15.736 1.00 96.69 147 ARG A C 1
ATOM 1151 O O . ARG A 1 147 ? 14.052 3.516 -16.863 1.00 96.69 147 ARG A O 1
ATOM 1158 N N . LEU A 1 148 ? 13.571 1.870 -15.414 1.00 96.31 148 LEU A N 1
ATOM 1159 C CA . LEU A 1 148 ? 13.800 0.774 -16.359 1.00 96.31 148 LEU A CA 1
ATOM 1160 C C . LEU A 1 148 ? 12.842 0.851 -17.551 1.00 96.31 148 LEU A C 1
ATOM 1162 O O . LEU A 1 148 ? 13.286 0.777 -18.698 1.00 96.31 148 LEU A O 1
ATOM 1166 N N . ARG A 1 149 ? 11.547 1.093 -17.307 1.00 94.44 149 ARG A N 1
ATOM 1167 C CA . ARG A 1 149 ? 10.560 1.307 -18.381 1.00 94.44 149 ARG A CA 1
ATOM 1168 C C . ARG A 1 149 ? 10.918 2.501 -19.263 1.00 94.44 149 ARG A C 1
ATOM 1170 O O . ARG A 1 149 ? 10.788 2.419 -20.484 1.00 94.44 149 ARG A O 1
ATOM 1177 N N . TYR A 1 150 ? 11.385 3.594 -18.663 1.00 94.69 150 TYR A N 1
ATOM 1178 C CA . TYR A 1 150 ? 11.823 4.775 -19.400 1.00 94.69 150 TYR A CA 1
ATOM 1179 C C . TYR A 1 150 ? 13.030 4.472 -20.301 1.00 94.69 150 TYR A C 1
ATOM 1181 O O . TYR A 1 150 ? 12.990 4.758 -21.499 1.00 94.69 150 TYR A O 1
ATOM 1189 N N . VAL A 1 151 ? 14.069 3.827 -19.759 1.00 95.06 151 VAL A N 1
ATOM 1190 C CA . VAL A 1 151 ? 15.271 3.436 -20.516 1.00 95.06 151 VAL A CA 1
ATOM 1191 C C . VAL A 1 151 ? 14.921 2.457 -21.636 1.00 95.06 151 VAL A C 1
ATOM 1193 O O . VAL A 1 151 ? 15.326 2.668 -22.779 1.00 95.06 151 VAL A O 1
ATOM 1196 N N . HIS A 1 152 ? 14.115 1.433 -21.349 1.00 92.75 152 HIS A N 1
ATOM 1197 C CA . HIS A 1 152 ? 13.630 0.493 -22.359 1.00 92.75 152 HIS A CA 1
ATOM 1198 C C . HIS A 1 152 ? 12.867 1.213 -23.482 1.00 92.75 152 HIS A C 1
ATOM 1200 O O . HIS A 1 152 ? 13.072 0.931 -24.665 1.00 92.75 152 HIS A O 1
ATOM 1206 N N . GLY A 1 153 ? 12.019 2.183 -23.127 1.00 92.88 153 GLY A N 1
ATOM 1207 C CA . GLY A 1 153 ? 11.301 3.018 -24.086 1.00 92.88 153 GLY A CA 1
ATOM 1208 C C . GLY A 1 153 ? 12.228 3.841 -24.987 1.00 92.88 153 GLY A C 1
ATOM 1209 O O . GLY A 1 153 ? 11.967 3.948 -26.184 1.00 92.88 153 GLY A O 1
ATOM 1210 N N . LEU A 1 154 ? 13.325 4.384 -24.448 1.00 91.44 154 LEU A N 1
ATOM 1211 C CA . LEU A 1 154 ? 14.335 5.105 -25.232 1.00 91.44 154 LEU A CA 1
ATOM 1212 C C . LEU A 1 154 ? 15.109 4.176 -26.175 1.00 91.44 154 LEU A C 1
ATOM 1214 O O . LEU A 1 154 ? 15.248 4.488 -27.358 1.00 91.44 154 LEU A O 1
ATOM 1218 N N . LEU A 1 155 ? 15.570 3.024 -25.680 1.00 90.31 155 LEU A N 1
ATOM 1219 C CA . LEU A 1 155 ? 16.293 2.038 -26.491 1.00 90.31 155 LEU A CA 1
ATOM 1220 C C . LEU A 1 155 ? 15.425 1.508 -27.640 1.00 90.31 155 LEU A C 1
ATOM 1222 O O . LEU A 1 155 ? 15.879 1.460 -28.782 1.00 90.31 155 LEU A O 1
ATOM 1226 N N . SER A 1 156 ? 14.151 1.215 -27.364 1.00 86.12 156 SER A N 1
ATOM 1227 C CA . SER A 1 156 ? 13.187 0.749 -28.371 1.00 86.12 156 SER A CA 1
ATOM 1228 C C . SER A 1 156 ? 12.932 1.782 -29.476 1.00 86.12 156 SER A C 1
ATOM 1230 O O . SER A 1 156 ? 12.667 1.415 -30.618 1.00 86.12 156 SER A O 1
ATOM 1232 N N . ARG A 1 157 ? 13.010 3.083 -29.162 1.00 83.88 157 ARG A N 1
ATOM 1233 C CA . ARG A 1 157 ? 12.856 4.163 -30.155 1.00 83.88 157 ARG A CA 1
ATOM 1234 C C . ARG A 1 157 ? 14.094 4.334 -31.035 1.00 83.88 157 ARG A C 1
ATOM 1236 O O . ARG A 1 157 ? 13.950 4.690 -32.200 1.00 83.88 157 ARG A O 1
ATOM 1243 N N . ASN A 1 158 ? 15.280 4.063 -30.494 1.00 79.50 158 ASN A N 1
ATOM 1244 C CA . ASN A 1 158 ? 16.548 4.214 -31.209 1.00 79.50 158 ASN A CA 1
ATOM 1245 C C . ASN A 1 158 ? 16.917 2.985 -32.067 1.00 79.50 158 ASN A C 1
ATOM 1247 O O . ASN A 1 158 ? 17.739 3.113 -32.969 1.00 79.50 158 ASN A O 1
ATOM 1251 N N . HIS A 1 159 ? 16.277 1.827 -31.850 1.00 68.44 159 HIS A N 1
ATOM 1252 C CA . HIS A 1 159 ? 16.441 0.615 -32.667 1.00 68.44 159 HIS A CA 1
ATOM 1253 C C . HIS A 1 159 ? 15.103 0.106 -33.254 1.00 68.44 159 HIS A C 1
ATOM 1255 O O . HIS A 1 159 ? 14.600 -0.943 -32.853 1.00 68.44 159 HIS A O 1
ATOM 1261 N N . PRO A 1 160 ? 14.514 0.801 -34.247 1.00 64.56 160 PRO A N 1
ATOM 1262 C CA . PRO A 1 160 ? 13.223 0.419 -34.838 1.00 64.56 160 PRO A CA 1
ATOM 1263 C C . PRO A 1 160 ? 13.261 -0.845 -35.726 1.00 64.56 160 PRO A C 1
ATOM 1265 O O . PRO A 1 160 ? 12.210 -1.323 -36.159 1.00 64.56 160 PRO A O 1
ATOM 1268 N N . GLU A 1 161 ? 14.443 -1.387 -36.030 1.00 59.19 161 GLU A N 1
ATOM 1269 C CA . GLU A 1 161 ? 14.635 -2.432 -37.051 1.00 59.19 161 GLU A CA 1
ATOM 1270 C C . GLU A 1 161 ? 14.220 -3.852 -36.612 1.00 59.19 161 GLU A C 1
ATOM 1272 O O . GLU A 1 161 ? 13.979 -4.705 -37.468 1.00 59.19 161 GLU A O 1
ATOM 1277 N N . GLU A 1 162 ? 14.033 -4.130 -35.317 1.00 56.38 162 GLU A N 1
ATOM 1278 C CA . GLU A 1 162 ? 13.635 -5.480 -34.871 1.00 56.38 162 GLU A CA 1
ATOM 1279 C C . GLU A 1 162 ? 12.115 -5.735 -34.923 1.00 56.38 162 GLU A C 1
ATOM 1281 O O . GLU A 1 162 ? 11.670 -6.878 -35.036 1.00 56.38 162 GLU A O 1
ATOM 1286 N N . GLY A 1 163 ? 11.286 -4.685 -34.956 1.00 56.03 163 GLY A N 1
ATOM 1287 C CA . GLY A 1 163 ? 9.821 -4.815 -34.921 1.00 56.03 163 GLY A CA 1
ATOM 1288 C C . GLY A 1 163 ? 9.152 -5.191 -36.251 1.00 56.03 163 GLY A C 1
ATOM 1289 O O . GLY A 1 163 ? 7.969 -5.541 -36.272 1.00 56.03 163 GLY A O 1
ATOM 1290 N N . LYS A 1 164 ? 9.870 -5.130 -37.383 1.00 55.47 164 LYS A N 1
ATOM 1291 C CA . LYS A 1 164 ? 9.278 -5.380 -38.714 1.00 55.47 164 LYS A CA 1
ATOM 1292 C C . LYS A 1 164 ? 9.259 -6.853 -39.132 1.00 55.47 164 LYS A C 1
ATOM 1294 O O . LYS A 1 164 ? 8.501 -7.196 -40.035 1.00 55.47 164 LYS A O 1
ATOM 1299 N N . LYS A 1 165 ? 10.022 -7.739 -38.481 1.00 55.84 165 LYS A N 1
ATOM 1300 C CA . LYS A 1 165 ? 10.110 -9.158 -38.889 1.00 55.84 165 LYS A CA 1
ATOM 1301 C C . LYS A 1 165 ? 9.052 -10.077 -38.267 1.00 55.84 165 LYS A C 1
ATOM 1303 O O . LYS A 1 165 ? 8.817 -11.150 -38.808 1.00 55.84 165 LYS A O 1
ATOM 1308 N N . GLN A 1 166 ? 8.368 -9.672 -37.193 1.00 55.41 166 GLN A N 1
ATOM 1309 C CA . GLN A 1 166 ? 7.327 -10.506 -36.563 1.00 55.41 166 GLN A CA 1
ATOM 1310 C C . GLN A 1 166 ? 5.892 -10.190 -37.011 1.00 55.41 166 GLN A C 1
ATOM 1312 O O . GLN A 1 166 ? 4.986 -10.986 -36.773 1.00 55.41 166 GLN A O 1
ATOM 1317 N N . ARG A 1 167 ? 5.654 -9.062 -37.694 1.00 55.25 167 ARG A N 1
ATOM 1318 C CA . ARG A 1 167 ? 4.289 -8.627 -38.044 1.00 55.25 167 ARG A CA 1
ATOM 1319 C C . ARG A 1 167 ? 3.727 -9.213 -39.345 1.00 55.25 167 ARG A C 1
ATOM 1321 O O . ARG A 1 167 ? 2.559 -8.983 -39.635 1.00 55.25 167 ARG A O 1
ATOM 1328 N N . THR A 1 168 ? 4.504 -9.983 -40.107 1.00 58.78 168 THR A N 1
ATOM 1329 C CA . THR A 1 168 ? 4.070 -10.529 -41.408 1.00 58.78 168 THR A CA 1
ATOM 1330 C C . THR A 1 168 ? 3.570 -11.977 -41.375 1.00 58.78 168 THR A C 1
ATOM 1332 O O . THR A 1 168 ? 3.085 -12.445 -42.398 1.00 58.78 168 THR A O 1
ATOM 1335 N N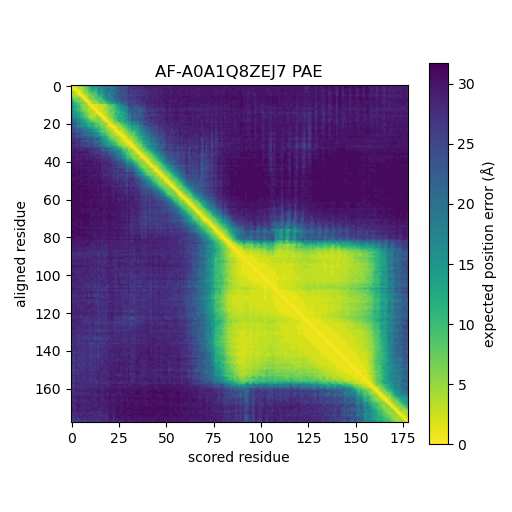 . MET A 1 169 ? 3.605 -12.686 -40.237 1.00 56.62 169 MET A N 1
ATOM 1336 C CA . MET A 1 169 ? 3.255 -14.124 -40.198 1.00 56.62 169 MET A CA 1
ATOM 1337 C C . MET A 1 169 ? 1.919 -14.478 -39.516 1.00 56.62 169 MET A C 1
ATOM 1339 O O . MET A 1 169 ? 1.583 -15.653 -39.432 1.00 56.62 169 MET A O 1
ATOM 1343 N N . SER A 1 170 ? 1.114 -13.508 -39.063 1.00 53.12 170 SER A N 1
ATOM 1344 C CA . SER A 1 170 ? -0.161 -13.790 -38.368 1.00 53.12 170 SER A CA 1
ATOM 1345 C C . SER A 1 170 ? -1.381 -13.267 -39.130 1.00 53.12 170 SER A C 1
ATOM 1347 O O . SER A 1 170 ? -2.135 -12.429 -38.646 1.00 53.12 170 SER A O 1
ATOM 1349 N N . THR A 1 171 ? -1.568 -13.729 -40.368 1.00 61.56 171 THR A N 1
ATOM 1350 C CA . THR A 1 171 ? -2.833 -13.538 -41.102 1.00 61.56 171 THR A CA 1
ATOM 1351 C C . THR A 1 171 ? -3.221 -14.758 -41.939 1.00 61.56 171 THR A C 1
ATOM 1353 O O . THR A 1 171 ? -3.673 -14.584 -43.056 1.00 61.56 171 THR A O 1
ATOM 1356 N N . HIS A 1 172 ? -3.090 -16.001 -41.462 1.00 57.69 172 HIS A N 1
ATOM 1357 C CA . HIS A 1 172 ? -3.695 -17.149 -42.169 1.00 57.69 172 HIS A CA 1
ATOM 1358 C C . HIS A 1 172 ? -4.032 -18.308 -41.218 1.00 57.69 172 HIS A C 1
ATOM 1360 O O . HIS A 1 172 ? -3.237 -19.214 -41.015 1.00 57.69 172 HIS A O 1
ATOM 1366 N N . SER A 1 173 ? -5.232 -18.288 -40.635 1.00 55.09 173 SER A N 1
ATOM 1367 C CA . SER A 1 173 ? -5.955 -19.511 -40.247 1.00 55.09 173 SER A CA 1
ATOM 1368 C C . SER A 1 173 ? -7.402 -19.153 -39.916 1.00 55.09 173 SER A C 1
ATOM 1370 O O . SER A 1 173 ? -7.813 -19.006 -38.767 1.00 55.09 173 SER A O 1
ATOM 1372 N N . LYS A 1 174 ? -8.181 -18.928 -40.972 1.00 63.78 174 LYS A N 1
ATOM 1373 C CA . LYS A 1 174 ? -9.631 -18.765 -40.902 1.00 63.78 174 LYS A CA 1
ATOM 1374 C C . LYS A 1 174 ?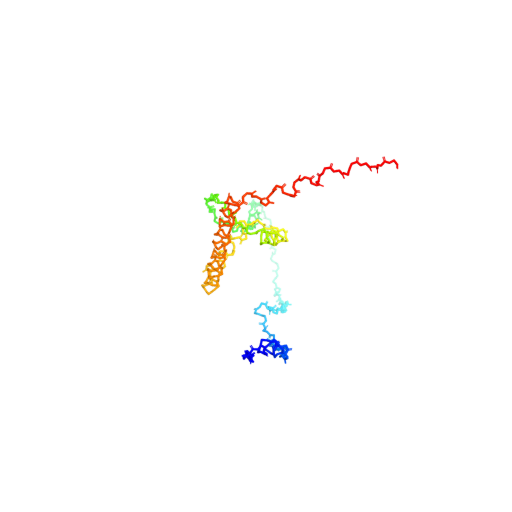 -10.250 -19.772 -41.866 1.00 63.78 174 LYS A C 1
ATOM 1376 O O . LYS A 1 174 ? -10.734 -19.385 -42.917 1.00 63.78 174 LYS A O 1
ATOM 1381 N N . GLN A 1 175 ? -10.203 -21.070 -41.554 1.00 60.75 175 GLN A N 1
ATOM 1382 C CA . GLN A 1 175 ? -11.022 -22.047 -42.284 1.00 60.75 175 GLN A CA 1
ATOM 1383 C C . GLN A 1 175 ? -11.125 -23.405 -41.588 1.00 60.75 175 GLN A C 1
ATOM 1385 O O . GLN A 1 175 ? -10.199 -24.204 -41.637 1.00 60.75 175 GLN A O 1
ATOM 1390 N N . ARG A 1 176 ? -12.301 -23.662 -41.003 1.00 55.12 176 ARG A N 1
ATOM 1391 C CA . ARG A 1 176 ? -13.162 -24.848 -41.205 1.00 55.12 176 ARG A CA 1
ATOM 1392 C C . ARG A 1 176 ? -13.957 -25.147 -39.934 1.00 55.12 176 ARG A C 1
ATOM 1394 O O . ARG A 1 176 ? -13.475 -25.791 -39.013 1.00 55.12 176 ARG A O 1
ATOM 1401 N N . ARG A 1 177 ? -15.225 -24.739 -39.944 1.00 60.19 177 ARG A N 1
ATOM 1402 C CA . ARG A 1 177 ? -16.307 -25.522 -39.346 1.00 60.19 177 ARG A CA 1
ATOM 1403 C C . ARG A 1 177 ? -17.270 -25.874 -40.475 1.00 60.19 177 ARG A C 1
ATOM 1405 O O . ARG A 1 177 ? -17.873 -24.983 -41.071 1.00 60.19 177 ARG A O 1
ATOM 1412 N N . ARG A 1 178 ? -17.318 -27.157 -40.804 1.00 68.38 178 ARG A N 1
ATOM 1413 C CA . ARG A 1 178 ? -18.484 -27.869 -41.319 1.00 68.38 178 ARG A CA 1
ATOM 1414 C C . ARG A 1 178 ? -18.547 -29.164 -40.536 1.00 68.38 178 ARG A C 1
ATOM 1416 O O . ARG A 1 178 ? -17.447 -29.721 -40.320 1.00 68.38 178 ARG A O 1
#

Solvent-accessible surface area (backbone atoms only — not comparable to full-atom values): 12528 Å² total; per-residue (Å²): 141,80,90,80,83,93,82,87,71,66,70,72,56,60,60,59,65,70,71,74,69,76,83,81,82,72,80,84,75,82,66,94,76,76,75,74,84,76,84,84,79,84,77,87,77,86,80,81,91,73,85,84,83,89,82,83,90,87,89,76,94,79,95,82,83,84,89,76,83,86,70,81,83,69,78,74,70,78,85,69,78,83,80,77,74,93,76,89,83,89,69,59,67,74,59,46,52,54,52,48,54,51,25,62,73,71,74,46,54,73,66,60,53,52,54,51,50,48,54,55,30,69,77,31,66,70,56,34,51,53,52,51,54,52,51,50,56,54,48,53,51,52,54,51,54,51,50,51,52,50,51,52,54,52,53,53,67,76,52,66,77,72,70,68,77,70,73,80,77,85,83,85,87,89,85,87,90,130

Radius of gyration: 37.38 Å; Cα contacts (8 Å, |Δi|>4): 11; chains: 1; bounding box: 110×46×101 Å

Mean predicted aligned error: 21.19 Å

pLDDT: mean 71.75, std 20.01, range [38.47, 98.19]

Sequence (178 aa):
MTPSDPNSNSVLQSIRQRRSKPPIVLPAQPDPFSTAPLPLSVQPEPTPAVDPPQVSSTPTANATFMAEQVQPERVSLPEVPPTLKDFRVRIEPDLYEQLRELCDEYRLDNSTLVESLFMVAQANPQFLEQVINTALAHQEKRDEDARLRYVHGLLSRNHPEEGKKQRTMSTHSKQRRR

Secondary structure (DSSP, 8-state):
--PPP---SHHHHHHHHTT-PPP--PPPPPPTT--PPP------PPPPP-PPPP---------SSSS----------------PPP------HHHHHHHHHHHHHHT--HHHHHHHHHHHHHH-HHHHHHHHHHHHHHHHHHHHHHHHHHHHHHHHHH-GGGTTSSTTS---------

Foldseek 3Di:
DDDDDPPDPPPVVVVVVVPPDDDDDDPDDDDPPPDDDDDPPDDDDDDDDDDDDDDDDDDDDDPPPDPDDPDPPPVPDPPDPPPPDDDDDDDDPVVVVVLVVVCVVVVHDSVRVVVVVVVVCVVPVVSVVVVVVVVVVVVVVVVVVVVVVVVVVVVCVVDVPPPPPPPPPPDDDDDDDD